Protein AF-A0A8X6L8K0-F1 (afdb_monomer_lite)

Foldseek 3Di:
DWDWDWDFDDDPWTWTWTWTWDDDPPDTDTDTDTDGDDDQQDEAEDEPLPDPDLVRFAEAPDQFWFQWKWFDFDPDHIYIYGHHAHPVNDDWDDDDDDDDDQQWDDAAPGMITGGPHGQVPFAAFPFLVDFQWWQFPSRIIGGRGDYPPAWHWDWDDADNGTTTTGIDGAAEDEAFDFQAWQDPPRRTGRGSHDYDPQWDWDADDPDWDFDDGDVDTGTTGTTGTHGNVVVD

Organism: Trichonephila clavata (NCBI:txid2740835)

Radius of gyration: 23.11 Å; chains: 1; bounding box: 73×45×53 Å

Secondary structure (DSSP, 8-state):
-EEEE-----SSS-EEEEEEEEEETTEEEEEEEEEE---PPPPEEEE-TT-SSGGGPPBPSSTTBEEEEEE--SSSPPEEEE--B-TTSPPPP-SPPPS--TTEEEEETTEEEEESS--TTSPBP-GGGS--EEEETTS-EEE-SB--SSEEEEEEEE-SSEEEEEEEE-PBPPTT-EEEEEETTT--EEESSBPPTTEEEEEEEEEEEEEEETTEEEEEEEEEEEEGGGG-

Sequence (232 aa):
MCVFSFSQRWQRTIALVVSIICKHKKNAFIILLLFIVTEEAQSYVVYGNGATSERNLPLCGGPREACNIIRQRYWLSPLIHRLCKCPDLTDCPSTWDYGQKKRTVTFNARAQLKFCSQVGDLEHCRGRRTIAAEIRSNGTISIQCFCGPRHYFQKLHNNVTGQYFACLPLNTCKTGDFCGYITSSSYETYHICACPARNICVLQNRKLEYTNEFLYQGQAYKGFCTPRENYG

pLDDT: mean 83.18, std 19.49, range [30.12, 97.31]

Structure (mmCIF, N/CA/C/O backbone):
data_AF-A0A8X6L8K0-F1
#
_entry.id   AF-A0A8X6L8K0-F1
#
loop_
_atom_site.group_PDB
_atom_site.id
_atom_site.type_symbol
_atom_site.label_atom_id
_atom_site.label_alt_id
_atom_site.label_comp_id
_atom_site.label_asym_id
_atom_site.label_entity_id
_atom_site.label_seq_id
_atom_site.pdbx_PDB_ins_code
_atom_site.Cartn_x
_atom_site.Cartn_y
_atom_site.Cartn_z
_atom_site.occupancy
_atom_site.B_iso_or_equiv
_atom_site.auth_seq_id
_atom_site.auth_comp_id
_atom_site.auth_asym_id
_atom_site.auth_atom_id
_atom_site.pdbx_PDB_model_num
ATOM 1 N N . MET A 1 1 ? -47.203 -19.697 -30.826 1.00 35.31 1 MET A N 1
ATOM 2 C CA . MET A 1 1 ? -46.932 -18.249 -30.964 1.00 35.31 1 MET A CA 1
ATOM 3 C C . MET A 1 1 ? -46.459 -17.730 -29.618 1.00 35.31 1 MET A C 1
ATOM 5 O O . MET A 1 1 ? -47.202 -17.894 -28.656 1.00 35.31 1 MET A O 1
ATOM 9 N N . CYS A 1 2 ? -45.240 -17.192 -29.538 1.00 31.75 2 CYS A N 1
ATOM 10 C CA . CYS A 1 2 ? -44.735 -16.528 -28.334 1.00 31.75 2 CYS A CA 1
ATOM 11 C C . CYS A 1 2 ? -44.648 -15.022 -28.635 1.00 31.75 2 CYS A C 1
ATOM 13 O O . CYS A 1 2 ? -44.227 -14.635 -29.724 1.00 31.75 2 CYS A O 1
ATOM 15 N N . VAL A 1 3 ? -45.140 -14.195 -27.714 1.00 34.88 3 VAL A N 1
ATOM 16 C CA . VAL A 1 3 ? -45.203 -12.730 -27.845 1.00 34.88 3 VAL A CA 1
ATOM 17 C C . VAL A 1 3 ? -44.174 -12.141 -26.888 1.00 34.88 3 VAL A C 1
ATOM 19 O O . VAL A 1 3 ? -44.131 -12.541 -25.726 1.00 34.88 3 VAL A O 1
ATOM 22 N N . PHE A 1 4 ? -43.352 -11.213 -27.374 1.00 36.16 4 PHE A N 1
ATOM 23 C CA . PHE A 1 4 ? -42.344 -10.520 -26.577 1.00 36.16 4 PHE A CA 1
ATOM 24 C C . PHE A 1 4 ? -42.874 -9.144 -26.182 1.00 36.16 4 PHE A C 1
ATOM 26 O O . PHE A 1 4 ? -43.351 -8.399 -27.035 1.00 36.16 4 PHE A O 1
ATOM 33 N N . SER A 1 5 ? -42.789 -8.807 -24.898 1.00 36.38 5 SER A N 1
ATOM 34 C CA . SER A 1 5 ? -43.118 -7.475 -24.390 1.00 36.38 5 SER A CA 1
ATOM 35 C C . SER A 1 5 ? -41.923 -6.937 -23.612 1.00 36.38 5 SER A C 1
ATOM 37 O O . SER A 1 5 ? -41.383 -7.634 -22.751 1.00 36.38 5 SER A O 1
ATOM 39 N N . PHE A 1 6 ? -41.494 -5.721 -23.946 1.00 36.84 6 PHE A N 1
ATOM 40 C CA . PHE A 1 6 ? -40.388 -5.019 -23.302 1.00 36.84 6 PHE A CA 1
ATOM 41 C C . PHE A 1 6 ? -40.945 -3.871 -22.459 1.00 36.84 6 PHE A C 1
ATOM 43 O O . PHE A 1 6 ? -41.713 -3.051 -22.952 1.00 36.84 6 PHE A O 1
ATOM 50 N N . SER A 1 7 ?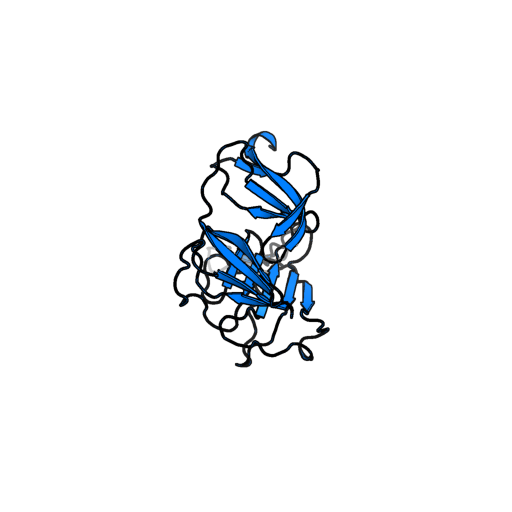 -40.529 -3.790 -21.197 1.00 36.56 7 SER A N 1
ATOM 51 C CA . SER A 1 7 ? -40.854 -2.679 -20.299 1.00 36.56 7 SER A CA 1
ATOM 52 C C . SER A 1 7 ? -39.567 -2.162 -19.665 1.00 36.56 7 SER A C 1
ATOM 54 O O . SER A 1 7 ? -38.915 -2.887 -18.917 1.00 36.56 7 SER A O 1
ATOM 56 N N . GLN A 1 8 ? -39.205 -0.909 -19.947 1.00 32.88 8 GLN A N 1
ATOM 57 C CA . GLN A 1 8 ? -38.081 -0.217 -19.309 1.00 32.88 8 GLN A CA 1
ATOM 58 C C . GLN A 1 8 ? -38.587 0.630 -18.137 1.00 32.88 8 GLN A C 1
ATOM 60 O O . GLN A 1 8 ? -39.517 1.419 -18.294 1.00 32.88 8 GLN A O 1
ATOM 65 N N . ARG A 1 9 ? -37.951 0.513 -16.966 1.00 32.38 9 ARG A N 1
ATOM 66 C CA . ARG A 1 9 ? -38.181 1.414 -15.828 1.00 32.38 9 ARG A CA 1
ATOM 67 C C . ARG A 1 9 ? -36.842 1.978 -15.365 1.00 32.38 9 ARG A C 1
ATOM 69 O O . ARG A 1 9 ? -35.954 1.227 -14.981 1.00 32.38 9 ARG A O 1
ATOM 76 N N . TRP A 1 10 ? -36.699 3.298 -15.444 1.00 32.06 10 TRP A N 1
ATOM 77 C CA . TRP A 1 10 ? -35.456 4.011 -15.154 1.00 32.06 10 TRP A CA 1
ATOM 78 C C . TRP A 1 10 ? -35.282 4.255 -13.650 1.00 32.06 10 TRP A C 1
ATOM 80 O O . TRP A 1 10 ? -35.898 5.157 -13.093 1.00 32.06 10 TRP A O 1
ATOM 90 N N . GLN A 1 11 ? -34.412 3.474 -13.012 1.00 30.12 11 GLN A N 1
ATOM 91 C CA . GLN A 1 11 ? -33.635 3.831 -11.815 1.00 30.12 11 GLN A CA 1
ATOM 92 C C . GLN A 1 11 ? -32.282 3.096 -11.891 1.00 30.12 11 GLN A C 1
ATOM 94 O O . GLN A 1 11 ? -32.128 2.232 -12.744 1.00 30.12 11 GLN A O 1
ATOM 99 N N . ARG A 1 12 ? -31.309 3.472 -11.038 1.00 41.31 12 ARG A N 1
ATOM 100 C CA . ARG A 1 12 ? -29.847 3.168 -11.053 1.00 41.31 12 ARG A CA 1
ATOM 101 C C . ARG A 1 12 ? -29.391 1.703 -11.273 1.00 41.31 12 ARG A C 1
ATOM 103 O O . ARG A 1 12 ? -28.193 1.449 -11.288 1.00 41.31 12 ARG A O 1
ATOM 110 N N . THR A 1 13 ? -30.311 0.770 -11.473 1.00 38.09 13 THR A N 1
ATOM 111 C CA . THR A 1 13 ? -30.083 -0.628 -11.834 1.00 38.09 13 THR A CA 1
ATOM 112 C C . THR A 1 13 ? -30.961 -0.943 -13.048 1.00 38.09 13 THR A C 1
ATOM 114 O O . THR A 1 13 ? -32.187 -0.927 -12.933 1.00 38.09 13 THR A O 1
ATOM 117 N N . ILE A 1 14 ? -30.373 -1.236 -14.212 1.00 42.44 14 ILE A N 1
ATOM 118 C CA . ILE A 1 14 ? -31.153 -1.689 -15.373 1.00 42.44 14 ILE A CA 1
ATOM 119 C C . ILE A 1 14 ? -31.498 -3.165 -15.154 1.00 42.44 14 ILE A C 1
ATOM 121 O O . ILE A 1 14 ? -30.676 -4.050 -15.374 1.00 42.44 14 ILE A O 1
ATOM 125 N N . ALA A 1 15 ? -32.721 -3.435 -14.699 1.00 39.38 15 ALA A N 1
ATOM 126 C CA . ALA A 1 15 ? -33.290 -4.776 -14.716 1.00 39.38 15 ALA A CA 1
ATOM 127 C C . ALA A 1 15 ? -33.984 -4.996 -16.067 1.00 39.38 15 ALA A C 1
ATOM 129 O O . ALA A 1 15 ? -35.068 -4.464 -16.314 1.00 39.38 15 ALA A O 1
ATOM 130 N N . LEU A 1 16 ? -33.364 -5.775 -16.954 1.00 42.31 16 LEU A N 1
ATOM 131 C CA . LEU A 1 16 ? -34.027 -6.271 -18.159 1.00 42.31 16 LEU A CA 1
ATOM 132 C C . LEU A 1 16 ? -34.875 -7.483 -17.769 1.00 42.31 16 LEU A C 1
ATOM 134 O O . LEU A 1 16 ? -34.349 -8.565 -17.512 1.00 42.31 16 LEU A O 1
ATOM 138 N N . VAL A 1 17 ? -36.192 -7.286 -17.697 1.00 45.88 17 VAL A N 1
ATOM 139 C CA . VAL A 1 17 ? -37.158 -8.369 -17.482 1.00 45.88 17 VAL A CA 1
ATOM 140 C C . VAL A 1 17 ? -37.626 -8.860 -18.846 1.00 45.88 17 VAL A C 1
ATOM 142 O O . VAL A 1 17 ? -38.440 -8.210 -19.500 1.00 45.88 17 VAL A O 1
ATOM 145 N N . VAL A 1 18 ? -37.116 -10.011 -19.284 1.00 48.09 18 VAL A N 1
ATOM 146 C CA . VAL A 1 18 ? -37.609 -10.683 -20.492 1.00 48.09 18 VAL A CA 1
ATOM 147 C C . VAL A 1 18 ? -38.646 -11.716 -20.063 1.00 48.09 18 VAL A C 1
ATOM 149 O O . VAL A 1 18 ? -38.317 -12.694 -19.395 1.00 48.09 18 VAL A O 1
ATOM 152 N N . SER A 1 19 ? -39.909 -11.484 -20.428 1.00 43.47 19 SER A N 1
ATOM 153 C CA . SER A 1 19 ? -40.998 -12.445 -20.216 1.00 43.47 19 SER A CA 1
ATOM 154 C C . SER A 1 19 ? -41.252 -13.214 -21.507 1.00 43.47 19 SER A C 1
ATOM 156 O O . SER A 1 19 ? -41.699 -12.632 -22.495 1.00 43.47 19 SER A O 1
ATOM 158 N N . ILE A 1 20 ? -40.975 -14.518 -21.506 1.00 48.78 20 ILE A N 1
ATOM 159 C CA . ILE A 1 20 ? -41.288 -15.401 -22.635 1.00 48.78 20 ILE A CA 1
ATOM 160 C C . ILE A 1 20 ? -42.563 -16.166 -22.286 1.00 48.78 20 ILE A C 1
ATOM 162 O O . ILE A 1 20 ? -42.557 -17.031 -21.410 1.00 48.78 20 ILE A O 1
ATOM 166 N N . ILE A 1 21 ? -43.664 -15.841 -22.966 1.00 49.41 21 ILE A N 1
ATOM 167 C CA . ILE A 1 21 ? -44.930 -16.569 -22.836 1.00 49.41 21 ILE A CA 1
ATOM 168 C C . ILE A 1 21 ? -45.028 -17.540 -24.005 1.00 49.41 21 ILE A C 1
ATOM 170 O O . ILE A 1 21 ? -45.296 -17.124 -25.134 1.00 49.41 21 ILE A O 1
ATOM 174 N N . CYS A 1 22 ? -44.848 -18.833 -23.746 1.00 44.00 22 CYS A N 1
ATOM 175 C CA . CYS A 1 22 ? -45.074 -19.861 -24.755 1.00 44.00 22 CYS A CA 1
ATOM 176 C C . CYS A 1 22 ? -46.310 -20.700 -24.408 1.00 44.00 22 CYS A C 1
ATOM 178 O O . CYS A 1 22 ? -46.397 -21.341 -23.363 1.00 44.00 22 CYS A O 1
ATOM 180 N N . LYS A 1 23 ? -47.301 -20.664 -25.306 1.00 39.53 23 LYS A N 1
ATOM 181 C CA . LYS A 1 23 ? -48.518 -21.480 -25.233 1.00 39.53 23 LYS A CA 1
ATOM 182 C C . LYS A 1 23 ? -48.278 -22.816 -25.932 1.00 39.53 23 LYS A C 1
ATOM 184 O O . LYS A 1 23 ? -48.132 -22.839 -27.154 1.00 39.53 23 LYS A O 1
ATOM 189 N N . HIS A 1 24 ? -48.334 -23.915 -25.185 1.00 41.31 24 HIS A N 1
ATOM 190 C CA . HIS A 1 24 ? -48.486 -25.258 -25.742 1.00 41.31 24 HIS A CA 1
ATOM 191 C C . HIS A 1 24 ? -49.605 -25.984 -24.982 1.00 41.31 24 HIS A C 1
ATOM 193 O O . HIS A 1 24 ? -49.619 -25.957 -23.759 1.00 41.31 24 HIS A O 1
ATOM 199 N N . LYS A 1 25 ? -50.585 -26.534 -25.720 1.00 48.06 25 LYS A N 1
ATOM 200 C CA . LYS A 1 25 ? -51.791 -27.263 -25.255 1.00 48.06 25 LYS A CA 1
ATOM 201 C C . LYS A 1 25 ? -52.059 -27.211 -23.730 1.00 48.06 25 LYS A C 1
ATOM 203 O O . LYS A 1 25 ? -51.513 -27.985 -22.955 1.00 48.06 25 LYS A O 1
ATOM 208 N N . LYS A 1 26 ? -52.994 -26.330 -23.353 1.00 48.22 26 LYS A N 1
ATOM 209 C CA . LYS A 1 26 ? -53.669 -26.175 -22.045 1.00 48.22 26 LYS A CA 1
ATOM 210 C C . LYS A 1 26 ? -52.866 -25.702 -20.821 1.00 48.22 26 LYS A C 1
ATOM 212 O O . LYS A 1 26 ? -53.528 -25.255 -19.896 1.00 48.22 26 LYS A O 1
ATOM 217 N N . ASN A 1 27 ? -51.532 -25.637 -20.833 1.00 42.09 27 ASN A N 1
ATOM 218 C CA . ASN A 1 27 ? -50.762 -25.026 -19.733 1.00 42.09 27 ASN A CA 1
ATOM 219 C C . ASN A 1 27 ? -49.823 -23.922 -20.248 1.00 42.09 27 ASN A C 1
ATOM 221 O O . ASN A 1 27 ? -49.071 -24.125 -21.199 1.00 42.09 27 ASN A O 1
ATOM 225 N N . ALA A 1 28 ? -49.876 -22.739 -19.629 1.00 43.91 28 ALA A N 1
ATOM 226 C CA . ALA A 1 28 ? -48.967 -21.628 -19.909 1.00 43.91 28 ALA A CA 1
ATOM 227 C C . ALA A 1 28 ? -47.887 -21.568 -18.820 1.00 43.91 28 ALA A C 1
ATOM 229 O O . ALA A 1 28 ? -48.213 -21.461 -17.641 1.00 43.91 28 ALA A O 1
ATOM 230 N N . PHE A 1 29 ? -46.616 -21.620 -19.217 1.00 45.41 29 PHE A N 1
ATOM 231 C CA . PHE A 1 29 ? -45.472 -21.364 -18.340 1.00 45.41 29 PHE A CA 1
ATOM 232 C C . PHE A 1 29 ? -44.911 -19.971 -18.645 1.00 45.41 29 PHE A C 1
ATOM 234 O O . PHE A 1 29 ? -44.711 -19.624 -19.810 1.00 45.41 29 PHE A O 1
ATOM 241 N N . ILE A 1 30 ? -44.663 -19.181 -17.599 1.00 50.31 30 ILE A N 1
ATOM 242 C CA . ILE A 1 30 ? -43.945 -17.904 -17.680 1.00 50.31 30 ILE A CA 1
ATOM 243 C C . ILE A 1 30 ? -42.541 -18.157 -17.138 1.00 50.31 30 ILE A C 1
ATOM 245 O O . ILE A 1 30 ? -42.382 -18.477 -15.963 1.00 50.31 30 ILE A O 1
ATOM 249 N N . ILE A 1 31 ? -41.528 -18.022 -17.993 1.00 50.69 31 ILE A N 1
ATOM 250 C CA . ILE A 1 31 ? -40.124 -18.022 -17.571 1.00 50.69 31 ILE A CA 1
ATOM 251 C C . ILE A 1 31 ? -39.694 -16.560 -17.469 1.00 50.69 31 ILE A C 1
ATOM 253 O O . ILE A 1 31 ? -39.702 -15.839 -18.469 1.00 50.69 31 ILE A O 1
ATOM 257 N N . LEU A 1 32 ? -39.353 -16.129 -16.254 1.00 47.97 32 LEU A N 1
ATOM 258 C CA . LEU A 1 32 ? -38.828 -14.796 -15.972 1.00 47.97 32 LEU A CA 1
ATOM 259 C C . LEU A 1 32 ? -37.299 -14.893 -15.883 1.00 47.97 32 LEU A C 1
ATOM 261 O O . LEU A 1 32 ? -36.768 -15.430 -14.912 1.00 47.97 32 LEU A O 1
ATOM 265 N N . LEU A 1 33 ? -36.586 -14.408 -16.900 1.00 50.34 33 LEU A N 1
ATOM 266 C CA . LEU A 1 33 ? -35.125 -14.297 -16.860 1.00 50.34 33 LEU A CA 1
ATOM 267 C C . LEU A 1 33 ? -34.755 -12.879 -16.415 1.00 50.34 33 LEU A C 1
ATOM 269 O O . LEU A 1 33 ? -35.018 -11.909 -17.126 1.00 50.34 33 LEU A O 1
ATOM 273 N N . LEU A 1 34 ? -34.169 -12.770 -15.221 1.00 46.69 34 LEU A N 1
ATOM 274 C CA . LEU A 1 34 ? -33.602 -11.535 -14.682 1.00 46.69 34 LEU A CA 1
ATOM 275 C C . LEU A 1 34 ? -32.124 -11.462 -15.071 1.00 46.69 34 LEU A C 1
ATOM 277 O O . LEU A 1 34 ? -31.286 -12.125 -14.463 1.00 46.69 34 LEU A O 1
ATOM 281 N N . PHE A 1 35 ? -31.800 -10.645 -16.071 1.00 47.75 35 PHE A N 1
ATOM 282 C CA . PHE A 1 35 ? -30.415 -10.280 -16.358 1.00 47.75 35 PHE A CA 1
ATOM 283 C C . PHE A 1 35 ? -30.066 -9.025 -15.558 1.00 47.75 35 PHE A C 1
ATOM 285 O O . PHE A 1 35 ? -30.567 -7.936 -15.840 1.00 47.75 35 PHE A O 1
ATOM 292 N N . ILE A 1 36 ? -29.219 -9.188 -14.541 1.00 51.19 36 ILE A N 1
ATOM 293 C CA . ILE A 1 36 ? -28.598 -8.065 -13.839 1.00 51.19 36 ILE A CA 1
ATOM 294 C C . ILE A 1 36 ? -27.346 -7.701 -14.633 1.00 51.19 36 ILE A C 1
ATOM 296 O O . ILE A 1 36 ? -26.334 -8.393 -14.553 1.00 51.19 36 ILE A O 1
ATOM 300 N N . VAL A 1 37 ? -27.420 -6.633 -15.425 1.00 43.81 37 VAL A N 1
ATOM 301 C CA . VAL A 1 37 ? -26.233 -6.031 -16.036 1.00 43.81 37 VAL A CA 1
ATOM 302 C C . VAL A 1 37 ? -25.686 -5.021 -15.033 1.00 43.81 37 VAL A C 1
ATOM 304 O O . VAL A 1 37 ? -26.254 -3.948 -14.844 1.00 43.81 37 VAL A O 1
ATOM 307 N N . THR A 1 38 ? -24.616 -5.385 -14.330 1.00 49.78 38 THR A N 1
ATOM 308 C CA . THR A 1 38 ? -23.844 -4.442 -13.514 1.00 49.78 38 THR A CA 1
ATOM 309 C C . THR A 1 38 ? -22.872 -3.703 -14.422 1.00 49.78 38 THR A C 1
ATOM 311 O O . THR A 1 38 ? -21.925 -4.299 -14.927 1.00 49.78 38 THR A O 1
ATOM 314 N N . GLU A 1 39 ? -23.110 -2.414 -14.646 1.00 50.66 39 GLU A N 1
ATOM 315 C CA . GLU A 1 39 ? -22.152 -1.532 -15.311 1.00 50.66 39 GLU A CA 1
ATOM 316 C C . GLU A 1 39 ? -20.952 -1.327 -14.369 1.00 50.66 39 GLU A C 1
ATOM 318 O O . GLU A 1 39 ? -21.047 -0.635 -13.352 1.00 50.66 39 GLU A O 1
ATOM 323 N N . GLU A 1 40 ? -19.835 -2.007 -14.642 1.00 59.75 40 GLU A N 1
ATOM 324 C CA . GLU A 1 40 ? -18.594 -1.794 -13.898 1.00 59.75 40 GLU A CA 1
ATOM 325 C C . GLU A 1 40 ? -18.041 -0.406 -14.241 1.00 59.75 40 GLU A C 1
ATOM 327 O O . GLU A 1 40 ? -17.745 -0.107 -15.397 1.00 59.75 40 GLU A O 1
ATOM 332 N N . ALA A 1 41 ? -17.900 0.462 -13.235 1.00 63.88 41 ALA A N 1
ATOM 333 C CA . ALA A 1 41 ? -17.324 1.787 -13.430 1.00 63.88 41 ALA A CA 1
ATOM 334 C C . ALA A 1 41 ? -15.914 1.673 -14.036 1.00 63.88 41 ALA A C 1
ATOM 336 O O . ALA A 1 41 ? -15.021 1.062 -13.442 1.00 63.88 41 ALA A O 1
ATOM 337 N N . GLN A 1 42 ? -15.703 2.291 -15.202 1.00 81.31 42 GLN A N 1
ATOM 338 C CA . GLN A 1 42 ? -14.425 2.254 -15.909 1.00 81.31 42 GLN A CA 1
ATOM 339 C C . GLN A 1 42 ? -13.294 2.808 -15.027 1.00 81.31 42 GLN A C 1
ATOM 341 O O . GLN A 1 42 ? -13.376 3.928 -14.513 1.00 81.31 42 GLN A O 1
ATOM 346 N N . SER A 1 43 ? -12.232 2.017 -14.847 1.00 87.06 43 SER A N 1
ATOM 347 C CA . SER A 1 43 ? -11.064 2.400 -14.047 1.00 87.06 43 SER A CA 1
ATOM 348 C C . SER A 1 43 ? -10.269 3.527 -14.710 1.00 87.06 43 SER A C 1
ATOM 350 O O . SER A 1 43 ? -10.042 3.518 -15.918 1.00 87.06 43 SER A O 1
ATOM 352 N N . TYR A 1 44 ? -9.787 4.471 -13.904 1.00 92.25 44 TYR A N 1
ATOM 353 C CA . TYR A 1 44 ? -8.874 5.525 -14.343 1.00 92.25 44 TYR A CA 1
ATOM 354 C C . TYR A 1 44 ? -7.427 5.034 -14.237 1.00 92.25 44 TYR A C 1
ATOM 356 O O . TYR A 1 44 ? -7.017 4.552 -13.179 1.00 92.25 44 TYR A O 1
ATOM 364 N N . VAL A 1 45 ? -6.653 5.158 -15.315 1.00 93.31 45 VAL A N 1
ATOM 365 C CA . VAL A 1 45 ? -5.287 4.622 -15.409 1.00 93.31 45 VAL A CA 1
ATOM 366 C C . VAL A 1 45 ? -4.266 5.755 -15.382 1.00 93.31 45 VAL A C 1
ATOM 368 O O . VAL A 1 45 ? -4.378 6.718 -16.136 1.00 93.31 45 VAL A O 1
ATOM 371 N N . VAL A 1 46 ? -3.254 5.621 -14.528 1.00 94.38 46 VAL A N 1
ATOM 372 C CA . VAL A 1 46 ? -2.078 6.497 -14.469 1.00 94.38 46 VAL A CA 1
ATOM 373 C C . VAL A 1 46 ? -0.806 5.673 -14.597 1.00 94.38 46 VAL A C 1
ATOM 375 O O . VAL A 1 46 ? -0.765 4.512 -14.191 1.00 94.38 46 VAL A O 1
ATOM 378 N N . TYR A 1 47 ? 0.240 6.282 -15.141 1.00 93.19 47 TYR A N 1
ATOM 379 C CA . TYR A 1 47 ? 1.523 5.637 -15.387 1.00 93.19 47 TYR A CA 1
ATOM 380 C C . TYR A 1 47 ? 2.565 6.135 -14.385 1.00 93.19 47 TYR A C 1
ATOM 382 O O . TYR A 1 47 ? 2.674 7.333 -14.128 1.00 93.19 47 TYR A O 1
ATOM 390 N N . GLY A 1 48 ? 3.292 5.197 -13.788 1.00 85.94 48 GLY A N 1
ATOM 391 C CA . GLY A 1 48 ? 4.325 5.457 -12.796 1.00 85.94 48 GLY A CA 1
ATOM 392 C C . GLY A 1 48 ? 5.686 5.729 -13.412 1.00 85.94 48 GLY A C 1
ATOM 393 O O . GLY A 1 48 ? 5.881 5.624 -14.622 1.00 85.94 48 GLY A O 1
ATOM 394 N N . ASN A 1 49 ? 6.645 6.074 -12.551 1.00 80.12 49 ASN A N 1
ATOM 395 C CA . ASN A 1 49 ? 8.060 6.233 -12.906 1.00 80.12 49 ASN A CA 1
ATOM 396 C C . ASN A 1 49 ? 8.312 7.245 -14.045 1.00 80.12 49 ASN A C 1
ATOM 398 O O . ASN A 1 49 ? 9.225 7.075 -14.846 1.00 80.12 49 ASN A O 1
ATOM 402 N N . GLY A 1 50 ? 7.480 8.290 -14.137 1.00 80.38 50 GLY A N 1
ATOM 403 C CA . GLY A 1 50 ? 7.582 9.324 -15.174 1.00 80.38 50 GLY A CA 1
ATOM 404 C C . GLY A 1 50 ? 7.114 8.886 -16.568 1.00 80.38 50 GLY A C 1
ATOM 405 O O . GLY A 1 50 ? 7.242 9.656 -17.518 1.00 80.38 50 GLY A O 1
ATOM 406 N N . ALA A 1 51 ? 6.563 7.677 -16.713 1.00 87.25 51 ALA A N 1
ATOM 407 C CA . ALA A 1 51 ? 5.980 7.233 -17.970 1.00 87.25 51 ALA A CA 1
ATOM 408 C C . ALA A 1 51 ? 4.669 7.981 -18.265 1.00 87.25 51 ALA A C 1
ATOM 410 O 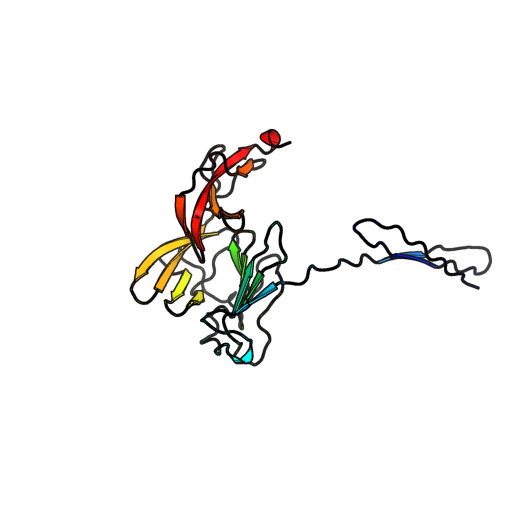O . ALA A 1 51 ? 3.922 8.355 -17.366 1.00 87.25 51 ALA A O 1
ATOM 411 N N . THR A 1 52 ? 4.374 8.171 -19.550 1.00 88.31 52 THR A N 1
ATOM 412 C CA . THR A 1 52 ? 3.135 8.810 -20.030 1.00 88.31 52 THR A CA 1
ATOM 413 C C . THR A 1 52 ? 2.200 7.831 -20.744 1.00 88.31 52 THR A C 1
ATOM 415 O O . THR A 1 52 ? 1.052 8.168 -21.021 1.00 88.31 52 THR A O 1
ATOM 418 N N . SER A 1 53 ? 2.680 6.621 -21.053 1.00 91.69 53 SER A N 1
ATOM 419 C CA . SER A 1 53 ? 1.932 5.580 -21.764 1.00 91.69 53 SER A CA 1
ATOM 420 C C . SER A 1 53 ? 2.495 4.179 -21.486 1.00 91.69 53 SER A C 1
ATOM 422 O O . SER A 1 53 ? 3.633 4.047 -21.028 1.00 91.69 53 SER A O 1
ATOM 424 N N . GLU A 1 54 ? 1.753 3.124 -21.854 1.00 90.50 54 GLU A N 1
ATOM 425 C CA . GLU A 1 54 ? 2.216 1.722 -21.782 1.00 90.50 54 GLU A CA 1
ATOM 426 C C . GLU A 1 54 ? 3.535 1.483 -22.534 1.00 90.50 54 GLU A C 1
ATOM 428 O O . GLU A 1 54 ? 4.377 0.681 -22.118 1.00 90.50 54 GLU A O 1
ATOM 433 N N . ARG A 1 55 ? 3.758 2.191 -23.650 1.00 90.38 55 ARG A N 1
ATOM 434 C CA . ARG A 1 55 ? 4.985 2.026 -24.443 1.00 90.38 55 ARG A CA 1
ATOM 435 C C . ARG A 1 55 ? 6.218 2.426 -23.638 1.00 90.38 55 ARG A C 1
ATOM 437 O O . ARG A 1 55 ? 7.236 1.746 -23.728 1.00 90.38 55 ARG A O 1
ATOM 444 N N . ASN A 1 56 ? 6.084 3.465 -22.817 1.00 91.94 56 ASN A N 1
ATOM 445 C CA . ASN A 1 56 ? 7.157 4.054 -22.021 1.00 91.94 56 ASN A CA 1
ATOM 446 C C . ASN A 1 56 ? 7.399 3.330 -20.689 1.00 91.94 56 ASN A C 1
ATOM 448 O O . ASN A 1 56 ? 8.374 3.644 -20.012 1.00 91.94 56 ASN A O 1
ATOM 452 N N . LEU A 1 57 ? 6.544 2.380 -20.299 1.00 93.12 57 LEU A N 1
ATOM 453 C CA . LEU A 1 57 ? 6.775 1.597 -19.088 1.00 93.12 57 LEU A CA 1
ATOM 454 C C . LEU A 1 57 ? 7.990 0.667 -19.258 1.00 93.12 57 LEU A C 1
ATOM 456 O O . LEU A 1 57 ? 8.124 0.024 -20.309 1.00 93.12 57 LEU A O 1
ATOM 460 N N . PRO A 1 58 ? 8.845 0.538 -18.227 1.00 93.88 58 PRO A N 1
ATOM 461 C CA . PRO A 1 58 ? 9.917 -0.448 -18.218 1.00 93.88 58 PRO A CA 1
ATOM 462 C C . PRO A 1 58 ? 9.352 -1.869 -18.083 1.00 93.88 58 PRO A C 1
ATOM 464 O O . PRO A 1 58 ? 8.185 -2.065 -17.736 1.00 93.88 58 PRO A O 1
ATOM 467 N N . LEU A 1 59 ? 10.187 -2.874 -18.342 1.00 95.19 59 LEU A N 1
ATOM 468 C CA . LEU A 1 59 ? 9.883 -4.250 -17.949 1.00 95.19 59 LEU A CA 1
ATOM 469 C C . LEU A 1 59 ? 10.062 -4.400 -16.435 1.00 95.19 59 LEU A C 1
ATOM 471 O O . LEU A 1 59 ? 10.964 -3.793 -15.860 1.00 95.19 59 LEU A O 1
ATOM 475 N N . CYS A 1 60 ? 9.220 -5.210 -15.797 1.00 95.25 60 CYS A N 1
ATOM 476 C CA . CYS A 1 60 ? 9.391 -5.541 -14.386 1.00 95.25 60 CYS A CA 1
ATOM 477 C C . CYS A 1 60 ? 10.691 -6.337 -14.196 1.00 95.25 60 CYS A C 1
ATOM 479 O O . CYS A 1 60 ? 10.957 -7.285 -14.937 1.00 95.25 60 CYS A O 1
ATOM 481 N N . GLY A 1 61 ? 11.489 -5.978 -13.192 1.00 91.38 61 GLY A N 1
ATOM 482 C CA . GLY A 1 61 ? 12.809 -6.545 -12.923 1.00 91.38 61 GLY A CA 1
ATOM 483 C C . GLY A 1 61 ? 12.794 -7.943 -12.302 1.00 91.38 61 GLY A C 1
ATOM 484 O O . GLY A 1 61 ? 13.852 -8.553 -12.158 1.00 91.38 61 GLY A O 1
ATOM 485 N N . GLY A 1 62 ? 11.626 -8.477 -11.932 1.00 90.50 62 GLY A N 1
ATOM 486 C CA . GLY A 1 62 ? 11.504 -9.846 -11.436 1.00 90.50 62 GLY A CA 1
ATOM 487 C C . GLY A 1 62 ? 10.107 -10.215 -10.924 1.00 90.50 62 GLY A C 1
ATOM 488 O O . GLY A 1 62 ? 9.200 -9.382 -10.916 1.00 90.50 62 GLY A O 1
ATOM 489 N N . PRO A 1 63 ? 9.923 -11.457 -10.438 1.00 90.31 63 PRO A N 1
ATOM 490 C CA . PRO A 1 63 ? 8.615 -11.986 -10.025 1.00 90.31 63 PRO A CA 1
ATOM 491 C C . PRO A 1 63 ? 8.040 -11.315 -8.767 1.00 90.31 63 PRO A C 1
ATOM 493 O O . PRO A 1 63 ? 6.844 -11.408 -8.504 1.00 90.31 63 PRO A O 1
ATOM 496 N N . ARG A 1 64 ? 8.897 -10.645 -7.987 1.00 93.44 64 ARG A N 1
ATOM 497 C CA . ARG A 1 64 ? 8.556 -9.951 -6.737 1.00 93.44 64 ARG A CA 1
ATOM 498 C C . ARG A 1 64 ? 8.242 -8.472 -6.924 1.00 93.44 64 ARG A C 1
ATO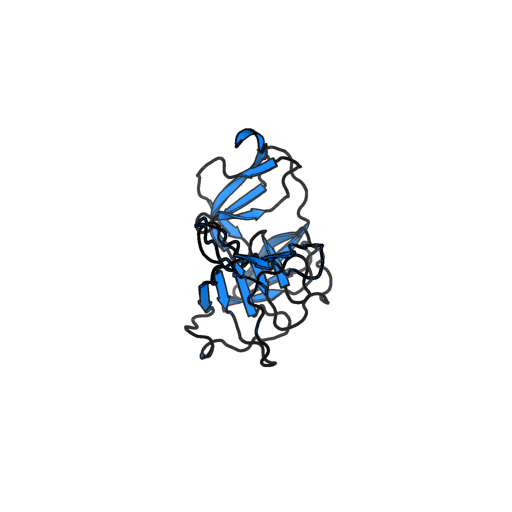M 500 O O . ARG A 1 64 ? 7.886 -7.813 -5.951 1.00 93.44 64 ARG A O 1
ATOM 507 N N . GLU A 1 65 ? 8.418 -7.940 -8.129 1.00 95.50 65 GLU A N 1
ATOM 508 C CA . GLU A 1 65 ? 8.130 -6.543 -8.437 1.00 95.50 65 GLU A CA 1
ATOM 509 C C . GLU A 1 65 ? 6.653 -6.377 -8.800 1.00 95.50 65 GLU A C 1
ATOM 511 O O . GLU A 1 65 ? 6.096 -7.135 -9.599 1.00 95.50 65 GLU A O 1
ATOM 516 N N . ALA A 1 66 ? 6.004 -5.397 -8.175 1.00 96.69 66 ALA A N 1
ATOM 517 C CA . ALA A 1 66 ? 4.617 -5.079 -8.455 1.00 96.69 66 ALA A CA 1
ATOM 518 C C . ALA A 1 66 ? 4.511 -4.385 -9.814 1.00 96.69 66 ALA A C 1
ATOM 520 O O . ALA A 1 66 ? 5.215 -3.415 -10.086 1.00 96.69 66 ALA A O 1
ATOM 521 N N . CYS A 1 67 ? 3.583 -4.851 -10.642 1.00 96.81 67 CYS A N 1
ATOM 522 C CA . CYS A 1 67 ? 3.330 -4.287 -11.961 1.00 96.81 67 CYS A CA 1
ATOM 523 C C . CYS A 1 67 ? 2.184 -3.268 -11.954 1.00 96.81 67 CYS A C 1
ATOM 525 O O . CYS A 1 67 ? 2.263 -2.288 -12.690 1.00 96.81 67 CYS A O 1
ATOM 527 N N . ASN A 1 68 ? 1.183 -3.421 -11.071 1.00 97.00 68 ASN A N 1
ATOM 528 C CA . ASN A 1 68 ? 0.137 -2.416 -10.843 1.00 97.00 68 ASN A CA 1
ATOM 529 C C . ASN A 1 68 ? -0.106 -2.164 -9.351 1.00 97.00 68 ASN A C 1
ATOM 531 O O . ASN A 1 68 ? 0.022 -3.065 -8.518 1.00 97.00 68 ASN A O 1
ATOM 535 N N . ILE A 1 69 ? -0.596 -0.962 -9.049 1.00 96.12 69 ILE A N 1
ATOM 536 C CA . ILE A 1 69 ? -1.298 -0.632 -7.805 1.00 96.12 69 ILE A CA 1
ATOM 537 C C . ILE A 1 69 ? -2.753 -0.341 -8.155 1.00 96.12 69 ILE A C 1
ATOM 539 O O . ILE A 1 69 ? -3.021 0.512 -8.997 1.00 96.12 69 ILE A O 1
ATOM 543 N N . ILE A 1 70 ? -3.698 -0.999 -7.496 1.00 95.25 70 ILE A N 1
ATOM 544 C CA . ILE A 1 70 ? -5.127 -0.706 -7.632 1.00 95.25 70 ILE A CA 1
ATOM 545 C C . ILE A 1 70 ? -5.606 -0.049 -6.347 1.00 95.25 70 ILE A C 1
ATOM 547 O O . ILE A 1 70 ? -5.384 -0.597 -5.270 1.00 95.25 70 ILE A O 1
ATOM 551 N N . ARG A 1 71 ? -6.283 1.097 -6.455 1.00 94.00 71 ARG A N 1
ATOM 552 C CA . ARG A 1 71 ? -6.939 1.788 -5.338 1.00 94.00 71 ARG A CA 1
ATOM 553 C C . ARG A 1 71 ? -8.422 1.985 -5.623 1.00 94.00 71 ARG A C 1
ATOM 555 O O . ARG A 1 71 ? -8.798 2.639 -6.596 1.00 94.00 71 ARG A O 1
ATOM 562 N N . GLN A 1 72 ? -9.273 1.463 -4.752 1.00 92.19 72 GLN A N 1
ATOM 563 C CA . GLN A 1 72 ? -10.702 1.745 -4.749 1.00 92.19 72 GLN A CA 1
ATOM 564 C C . GLN A 1 72 ? -10.957 3.072 -4.034 1.00 92.19 72 GLN A C 1
ATOM 566 O O . GLN A 1 72 ? -10.728 3.207 -2.832 1.00 92.19 72 GLN A O 1
ATOM 571 N N . ARG A 1 73 ? -11.459 4.060 -4.775 1.00 88.69 73 ARG A N 1
ATOM 572 C CA . ARG A 1 73 ? -11.785 5.387 -4.239 1.00 88.69 73 ARG A CA 1
ATOM 573 C C . ARG A 1 73 ? -13.254 5.423 -3.797 1.00 88.69 73 ARG A C 1
ATOM 575 O O . ARG A 1 73 ? -14.076 4.655 -4.287 1.00 88.69 73 ARG A O 1
ATOM 582 N N . TYR A 1 74 ? -13.597 6.255 -2.807 1.00 83.31 74 TYR A N 1
ATOM 583 C CA . TYR A 1 74 ? -14.980 6.346 -2.294 1.00 83.31 74 TYR A CA 1
ATOM 584 C C . TYR A 1 74 ? -15.924 7.037 -3.281 1.00 83.31 74 TYR A C 1
ATOM 586 O O . TYR A 1 74 ? -17.044 6.582 -3.470 1.00 83.31 74 TYR A O 1
ATOM 594 N N . TRP A 1 75 ? -15.452 8.114 -3.908 1.00 83.25 75 TRP A N 1
ATOM 595 C CA . TRP A 1 75 ? -16.286 9.044 -4.679 1.00 83.25 75 TRP A CA 1
ATOM 596 C C . TRP A 1 75 ? -15.908 9.111 -6.164 1.00 83.25 75 TRP A C 1
ATOM 598 O O . TRP A 1 75 ? -16.483 9.887 -6.915 1.00 83.25 75 TRP A O 1
ATOM 608 N N . LEU A 1 76 ? -14.896 8.343 -6.574 1.00 86.88 76 LEU A N 1
ATOM 609 C CA . LEU A 1 76 ? -14.316 8.356 -7.915 1.00 86.88 76 LEU A CA 1
ATOM 610 C C . LEU A 1 76 ? -14.120 6.920 -8.398 1.00 86.88 76 LEU A C 1
ATOM 612 O O . LEU A 1 76 ? -14.008 6.006 -7.578 1.00 86.88 76 LEU A O 1
ATOM 616 N N . SER A 1 77 ? -13.992 6.733 -9.714 1.00 89.31 77 SER A N 1
ATOM 617 C CA . SER A 1 77 ? -13.658 5.431 -10.301 1.00 89.31 77 SER A CA 1
ATOM 618 C C . SER A 1 77 ? -12.399 4.830 -9.669 1.00 89.31 77 SER A C 1
ATOM 620 O O . SER A 1 77 ? -11.523 5.588 -9.235 1.00 89.31 77 SER A O 1
ATOM 622 N N . PRO A 1 78 ? -12.235 3.499 -9.639 1.00 92.06 78 PRO A N 1
ATOM 623 C CA . PRO A 1 78 ? -10.981 2.887 -9.215 1.00 92.06 78 PRO A CA 1
ATOM 624 C C . PRO A 1 78 ? -9.780 3.482 -9.964 1.00 92.06 78 PRO A C 1
ATOM 626 O O . PRO A 1 78 ? -9.878 3.834 -11.139 1.00 92.06 78 PRO A O 1
ATOM 629 N N . LEU A 1 79 ? -8.665 3.652 -9.261 1.00 93.81 79 LEU A N 1
ATOM 630 C CA . LEU A 1 79 ? -7.409 4.149 -9.813 1.00 93.81 79 LEU A CA 1
ATOM 631 C C . LEU A 1 79 ? -6.454 2.974 -10.002 1.00 93.81 79 LEU A C 1
ATOM 633 O O . LEU A 1 79 ? -6.161 2.266 -9.038 1.00 93.81 79 LEU A O 1
ATOM 637 N N . ILE A 1 80 ? -5.936 2.808 -11.213 1.00 95.81 80 ILE A N 1
ATOM 638 C CA . ILE A 1 80 ? -4.881 1.847 -11.530 1.00 95.81 80 ILE A CA 1
ATOM 639 C C . ILE A 1 80 ? -3.607 2.629 -11.814 1.00 95.81 80 ILE A C 1
ATOM 641 O O . ILE A 1 80 ? -3.552 3.419 -12.751 1.00 95.81 80 ILE A O 1
ATOM 645 N N . HIS A 1 81 ? -2.577 2.392 -11.014 1.00 95.50 81 HIS A N 1
ATOM 646 C CA . HIS A 1 81 ? -1.239 2.915 -11.234 1.00 95.50 81 HIS A CA 1
ATOM 647 C C . HIS A 1 81 ? -0.384 1.826 -11.884 1.00 95.50 81 HIS A C 1
ATOM 649 O O . HIS A 1 81 ? -0.064 0.831 -11.234 1.00 95.50 81 HIS A O 1
ATOM 655 N N . ARG A 1 82 ? -0.051 1.996 -13.163 1.00 96.12 82 ARG A N 1
ATOM 656 C CA . ARG A 1 82 ? 0.791 1.087 -13.950 1.00 96.12 82 ARG A CA 1
ATOM 657 C C . ARG A 1 82 ? 2.261 1.368 -13.648 1.00 96.12 82 ARG A C 1
ATOM 659 O O . ARG A 1 82 ? 2.694 2.504 -13.812 1.00 96.12 82 ARG A O 1
ATOM 666 N N . LEU A 1 83 ? 3.021 0.369 -13.212 1.00 96.19 83 LEU A N 1
ATOM 667 C CA . LEU A 1 83 ? 4.418 0.529 -12.780 1.00 96.19 83 LEU A CA 1
ATOM 668 C C . LEU A 1 83 ? 5.414 -0.020 -13.809 1.00 96.19 83 LEU A C 1
ATOM 670 O O . LEU A 1 83 ? 6.431 0.616 -14.086 1.00 96.19 83 LEU A O 1
ATOM 674 N N . CYS A 1 84 ? 5.115 -1.187 -14.381 1.00 95.62 84 CYS A N 1
ATOM 675 C CA . CYS A 1 84 ? 5.960 -1.880 -15.352 1.00 95.62 84 CYS A CA 1
ATOM 676 C C . CYS A 1 84 ? 5.152 -2.905 -16.166 1.00 95.62 84 CYS A C 1
ATOM 678 O O . CYS A 1 84 ? 4.037 -3.280 -15.795 1.00 95.62 84 CYS A O 1
ATOM 680 N N . LYS A 1 85 ? 5.724 -3.366 -17.284 1.00 95.38 85 LYS A N 1
ATOM 681 C CA . LYS A 1 85 ? 5.181 -4.435 -18.135 1.00 95.38 85 LYS A CA 1
ATOM 682 C C . LYS A 1 85 ? 5.738 -5.792 -17.726 1.00 95.38 85 LYS A C 1
ATOM 684 O O . LYS A 1 85 ? 6.925 -5.907 -17.412 1.00 95.38 85 LYS A O 1
ATOM 689 N N . CYS A 1 86 ? 4.906 -6.827 -17.789 1.00 95.75 86 CYS A N 1
ATOM 690 C CA . CYS A 1 86 ? 5.370 -8.178 -17.515 1.00 95.75 86 CYS A CA 1
ATOM 691 C C . CYS A 1 86 ? 6.293 -8.684 -18.638 1.00 95.75 86 CYS A C 1
ATOM 693 O O . CYS A 1 86 ? 5.998 -8.473 -19.817 1.00 95.75 86 CYS A O 1
ATOM 695 N N . PRO A 1 87 ? 7.422 -9.328 -18.293 1.00 94.00 87 PRO A N 1
ATOM 696 C CA . PRO A 1 87 ? 8.420 -9.762 -19.272 1.00 94.00 87 PRO A CA 1
ATOM 697 C C . PRO A 1 87 ? 7.950 -10.941 -20.135 1.00 94.00 87 PRO A C 1
ATOM 699 O O . PRO A 1 87 ? 8.455 -11.134 -21.235 1.00 94.00 87 PRO A O 1
ATOM 702 N N . ASP A 1 88 ? 6.970 -11.706 -19.659 1.00 91.75 88 ASP A N 1
ATOM 703 C CA . ASP A 1 88 ? 6.355 -12.843 -20.350 1.00 91.75 88 ASP A CA 1
ATOM 704 C C . ASP A 1 88 ? 5.240 -12.431 -21.327 1.00 91.75 88 ASP A C 1
ATOM 706 O O . ASP A 1 88 ? 4.501 -13.284 -21.812 1.00 91.75 88 ASP A O 1
ATOM 710 N N . LEU A 1 89 ? 5.105 -11.127 -21.602 1.00 87.81 89 LEU A N 1
ATOM 711 C CA . LEU A 1 89 ? 4.048 -10.533 -22.427 1.00 87.81 89 LEU A CA 1
ATOM 712 C C . LEU A 1 89 ? 2.629 -10.771 -21.890 1.00 87.81 89 LEU A C 1
ATOM 714 O O . LEU A 1 89 ? 1.658 -10.491 -22.592 1.00 87.81 89 LEU A O 1
ATOM 718 N N . THR A 1 90 ? 2.484 -11.257 -20.654 1.00 91.31 90 THR A N 1
ATOM 719 C CA . THR A 1 90 ? 1.170 -11.360 -20.026 1.00 91.31 90 THR A CA 1
ATOM 720 C C . THR A 1 90 ? 0.699 -9.996 -19.547 1.00 91.31 90 THR A C 1
ATOM 722 O O . THR A 1 90 ? 1.483 -9.140 -19.129 1.00 91.31 90 THR A O 1
ATOM 725 N N . ASP A 1 91 ? -0.613 -9.788 -19.558 1.00 91.62 91 ASP A N 1
ATOM 726 C CA . ASP A 1 91 ? -1.168 -8.573 -18.987 1.00 91.62 91 ASP A CA 1
ATOM 727 C C . ASP A 1 91 ? -1.027 -8.581 -17.463 1.00 91.62 91 ASP A C 1
ATOM 729 O O . ASP A 1 91 ? -1.390 -9.538 -16.765 1.00 91.62 91 ASP A O 1
ATOM 733 N N . CYS A 1 92 ? -0.516 -7.473 -16.924 1.00 94.31 92 CYS A N 1
ATOM 734 C CA . CYS A 1 92 ? -0.521 -7.264 -15.485 1.00 94.31 92 CYS A CA 1
ATOM 735 C C . CYS A 1 92 ? -1.974 -7.116 -14.989 1.00 94.31 92 CYS A C 1
ATOM 737 O O . CYS A 1 92 ? -2.680 -6.236 -15.501 1.00 94.31 92 CYS A O 1
ATOM 739 N N . PRO A 1 93 ? -2.408 -7.887 -13.967 1.00 94.19 93 PRO A N 1
ATOM 740 C CA . PRO A 1 93 ? -3.788 -7.889 -13.496 1.00 94.19 93 PRO A CA 1
ATOM 741 C C . PRO A 1 93 ? -4.287 -6.481 -13.163 1.00 94.19 93 PRO A C 1
ATOM 743 O O . PRO A 1 93 ? -3.629 -5.732 -12.439 1.00 94.19 93 PRO A O 1
ATOM 746 N N . SER A 1 94 ? -5.452 -6.117 -13.691 1.00 92.62 94 SER A N 1
ATOM 747 C CA . SER A 1 94 ? -6.019 -4.763 -13.612 1.00 92.62 94 SER A CA 1
ATOM 748 C C . SER A 1 94 ? -7.355 -4.702 -12.867 1.00 92.62 94 SER A C 1
ATOM 750 O O . SER A 1 94 ? -7.884 -3.616 -12.648 1.00 92.62 94 SER A O 1
ATOM 752 N N . THR A 1 95 ? -7.890 -5.844 -12.436 1.00 91.25 95 THR A N 1
ATOM 753 C CA . THR A 1 95 ? -9.167 -5.940 -11.726 1.00 91.25 95 THR A CA 1
ATOM 754 C C . THR A 1 95 ? -8.972 -6.074 -10.218 1.00 91.25 95 THR A C 1
ATOM 756 O O . THR A 1 95 ? -7.939 -6.540 -9.721 1.00 91.25 95 THR A O 1
ATOM 759 N N . TRP A 1 96 ? -9.981 -5.647 -9.460 1.00 91.88 96 TRP A N 1
ATOM 760 C CA . TRP A 1 96 ? -10.007 -5.860 -8.019 1.00 91.88 96 TRP A CA 1
ATOM 761 C C . TRP A 1 96 ? -10.238 -7.338 -7.704 1.00 91.88 96 TRP A C 1
ATOM 763 O O . TRP A 1 96 ? -11.186 -7.938 -8.203 1.00 91.88 96 TRP A O 1
ATOM 773 N N . ASP A 1 97 ? -9.399 -7.911 -6.843 1.00 90.12 97 ASP A N 1
ATOM 774 C CA . ASP A 1 97 ? -9.564 -9.297 -6.405 1.00 90.12 97 ASP A CA 1
ATOM 775 C C . ASP A 1 97 ? -10.166 -9.353 -5.006 1.00 90.12 97 ASP A C 1
ATOM 777 O O . ASP A 1 97 ? -9.703 -8.678 -4.088 1.00 90.12 97 ASP A O 1
ATOM 781 N N . TYR A 1 98 ? -11.149 -10.221 -4.803 1.00 83.50 98 TYR A N 1
ATOM 782 C CA . TYR A 1 98 ? -11.609 -10.554 -3.459 1.00 83.50 98 TYR A CA 1
ATOM 783 C C . TYR A 1 98 ? -10.794 -11.725 -2.899 1.00 83.50 98 TYR A C 1
ATOM 785 O O . TYR A 1 98 ? -10.626 -12.758 -3.551 1.00 83.50 98 TYR A O 1
ATOM 793 N N . GLY A 1 99 ? -10.307 -11.571 -1.666 1.00 71.00 99 GLY A N 1
ATOM 794 C CA . GLY A 1 99 ? -9.528 -12.594 -0.966 1.00 71.00 99 GLY A CA 1
ATOM 795 C C . GLY A 1 99 ? -8.048 -12.647 -1.361 1.00 71.00 99 GLY A C 1
ATOM 796 O O . GLY A 1 99 ? -7.507 -11.732 -1.979 1.00 71.00 99 GLY A O 1
ATOM 797 N N . GLN A 1 100 ? -7.374 -13.721 -0.947 1.00 67.19 100 GLN A N 1
ATOM 798 C CA . GLN A 1 100 ? -5.947 -13.937 -1.197 1.00 67.19 100 GLN A CA 1
ATOM 799 C C . GLN A 1 100 ? -5.767 -14.664 -2.535 1.00 67.19 100 GLN A C 1
ATOM 801 O O . GLN A 1 100 ? -5.883 -15.887 -2.617 1.00 67.19 100 GLN A O 1
ATOM 806 N N . LYS A 1 101 ? -5.532 -13.908 -3.611 1.00 78.75 101 LYS A N 1
ATOM 807 C CA . LYS A 1 101 ? -5.183 -14.458 -4.930 1.00 78.75 101 LYS A CA 1
ATOM 808 C C . LYS A 1 101 ? -3.667 -14.526 -5.076 1.00 78.75 101 LYS A C 1
ATOM 810 O O . LYS A 1 101 ? -2.952 -13.638 -4.629 1.00 78.75 101 LYS A O 1
ATOM 815 N N . LYS A 1 102 ? -3.174 -15.546 -5.782 1.00 85.25 102 LYS A N 1
ATOM 816 C CA . LYS A 1 102 ? -1.735 -15.831 -5.894 1.00 85.25 102 LYS A CA 1
ATOM 817 C C . LYS A 1 102 ? -0.893 -14.708 -6.514 1.00 85.25 102 LYS A C 1
ATOM 819 O O . LYS A 1 102 ? 0.308 -14.724 -6.313 1.00 85.25 102 LYS A O 1
ATOM 824 N N . ARG A 1 103 ? -1.479 -13.766 -7.265 1.00 91.19 103 ARG A N 1
ATOM 825 C CA . ARG A 1 103 ? -0.790 -12.634 -7.932 1.00 91.19 103 ARG A CA 1
ATOM 826 C C . ARG A 1 103 ? -1.137 -11.271 -7.314 1.00 91.19 103 ARG A C 1
ATOM 828 O O . ARG A 1 103 ? -0.917 -10.241 -7.949 1.00 91.19 103 ARG A O 1
ATOM 835 N N . THR A 1 104 ? -1.705 -11.265 -6.109 1.00 92.56 104 THR A N 1
ATOM 836 C CA . THR A 1 104 ? -2.251 -10.064 -5.472 1.00 92.56 104 THR A CA 1
ATOM 837 C C . THR A 1 104 ? -1.815 -9.984 -4.015 1.00 92.56 104 THR A C 1
ATOM 839 O O . THR A 1 104 ? -1.937 -10.954 -3.276 1.00 92.56 104 THR A O 1
ATOM 842 N N . VAL A 1 105 ? -1.369 -8.802 -3.588 1.00 92.19 105 VAL A N 1
ATOM 843 C CA . VAL A 1 105 ? -1.121 -8.482 -2.176 1.00 92.19 105 VAL A CA 1
ATOM 844 C C . VAL A 1 105 ? -1.977 -7.287 -1.789 1.00 92.19 105 VAL A C 1
ATOM 846 O O . VAL A 1 105 ? -1.804 -6.186 -2.305 1.00 92.19 105 VAL A O 1
ATOM 849 N N . THR A 1 106 ? -2.908 -7.496 -0.867 1.00 92.06 106 THR A N 1
ATOM 850 C CA . THR A 1 106 ? -3.719 -6.422 -0.283 1.00 92.06 106 THR A CA 1
ATOM 851 C C . THR A 1 106 ? -2.935 -5.763 0.843 1.00 92.06 106 THR A C 1
ATOM 853 O O . THR A 1 106 ? -2.505 -6.466 1.751 1.00 92.06 106 THR A O 1
ATOM 856 N N . PHE A 1 107 ? -2.768 -4.439 0.808 1.00 91.62 107 PHE A N 1
ATOM 857 C CA . PHE A 1 107 ? -2.009 -3.708 1.837 1.00 91.62 107 PHE A CA 1
ATOM 858 C C . PHE A 1 107 ? -2.859 -2.757 2.684 1.00 91.62 107 PHE A C 1
ATOM 860 O O . PHE A 1 107 ? -2.437 -2.343 3.761 1.00 91.62 107 PHE A O 1
ATOM 867 N N . ASN A 1 108 ? -4.065 -2.425 2.226 1.00 89.69 108 ASN A N 1
ATOM 868 C CA . ASN A 1 108 ? -5.108 -1.821 3.047 1.00 89.69 108 ASN A CA 1
ATOM 869 C C . ASN A 1 108 ? -6.486 -2.269 2.527 1.00 89.69 108 ASN A C 1
ATOM 871 O O . ASN A 1 108 ? -6.582 -2.954 1.509 1.00 89.69 108 ASN A O 1
ATOM 875 N N . ALA A 1 109 ? -7.569 -1.883 3.205 1.00 88.50 109 ALA A N 1
ATOM 876 C CA . ALA A 1 109 ? -8.923 -2.342 2.873 1.00 88.50 109 ALA A CA 1
ATOM 877 C C . ALA A 1 109 ? -9.395 -1.985 1.447 1.00 88.50 109 ALA A C 1
ATOM 879 O O . ALA A 1 109 ? -10.379 -2.547 0.972 1.00 88.50 109 ALA A O 1
ATOM 880 N N . ARG A 1 110 ? -8.728 -1.040 0.777 1.00 91.56 110 ARG A N 1
ATOM 881 C CA . ARG A 1 110 ? -9.129 -0.484 -0.519 1.00 91.56 110 ARG A CA 1
ATOM 882 C C . ARG A 1 110 ? -7.979 -0.402 -1.516 1.00 91.56 110 ARG A C 1
ATOM 884 O O . ARG A 1 110 ? -8.123 0.255 -2.543 1.00 91.56 110 ARG A O 1
ATOM 891 N N . ALA A 1 111 ? -6.855 -1.061 -1.246 1.00 93.38 111 ALA A N 1
ATOM 892 C CA . ALA A 1 111 ? -5.701 -1.010 -2.122 1.00 93.38 111 ALA A CA 1
ATOM 893 C C . ALA A 1 111 ? -4.939 -2.337 -2.207 1.00 93.38 111 ALA A C 1
ATOM 895 O O . ALA A 1 111 ? -4.740 -3.048 -1.217 1.00 93.38 111 ALA A O 1
ATOM 896 N N . GLN A 1 112 ? -4.516 -2.653 -3.430 1.00 94.56 112 GLN A N 1
ATOM 897 C CA . GLN A 1 112 ? -3.880 -3.910 -3.805 1.00 94.56 112 GLN A CA 1
ATOM 898 C C . GLN A 1 112 ? -2.666 -3.665 -4.693 1.00 94.56 112 GLN A C 1
ATOM 900 O O . GLN A 1 112 ? -2.694 -2.818 -5.583 1.00 94.56 112 GLN A O 1
ATOM 905 N N . LEU A 1 113 ? -1.625 -4.459 -4.482 1.00 95.62 113 LEU A N 1
ATOM 906 C CA . LEU A 1 113 ? -0.516 -4.647 -5.405 1.00 95.62 113 LEU A CA 1
ATOM 907 C C . LEU A 1 113 ? -0.787 -5.867 -6.276 1.00 95.62 113 LEU A C 1
ATOM 909 O O . LEU A 1 113 ? -1.279 -6.885 -5.785 1.00 95.62 113 LEU A O 1
ATOM 913 N N . LYS A 1 114 ? -0.446 -5.764 -7.558 1.00 96.00 114 LYS A N 1
ATOM 914 C CA . LYS A 1 114 ? -0.589 -6.837 -8.545 1.00 96.00 114 LYS A CA 1
ATOM 915 C C . LYS A 1 114 ? 0.769 -7.211 -9.111 1.00 96.00 114 LYS A C 1
ATOM 917 O O . LYS A 1 114 ? 1.615 -6.339 -9.297 1.00 96.00 114 LYS A O 1
ATOM 922 N N . PHE A 1 115 ? 0.948 -8.492 -9.412 1.00 95.50 115 PHE A N 1
ATOM 923 C CA . PHE A 1 115 ? 2.231 -9.062 -9.819 1.00 95.50 115 PHE A CA 1
ATOM 924 C C . PHE A 1 115 ? 2.120 -9.845 -11.129 1.00 95.50 115 PHE A C 1
ATOM 926 O O . PHE A 1 115 ? 1.074 -10.413 -11.464 1.00 95.50 115 PHE A O 1
ATOM 933 N N . CYS A 1 116 ? 3.226 -9.901 -11.870 1.00 94.31 116 CYS A N 1
ATOM 934 C CA . CYS A 1 116 ? 3.336 -10.700 -13.092 1.00 94.31 116 CYS A CA 1
ATOM 935 C C . CYS A 1 116 ? 3.342 -12.204 -12.791 1.00 94.31 116 CYS A C 1
ATOM 937 O O . CYS A 1 116 ? 2.727 -12.990 -13.502 1.00 94.31 116 CYS A O 1
ATOM 939 N N . SER A 1 117 ? 3.951 -12.597 -11.675 1.00 90.88 117 SER A N 1
ATOM 940 C CA . SER A 1 117 ? 4.072 -13.994 -11.257 1.00 90.88 117 SER A CA 1
ATOM 941 C C . SER A 1 117 ? 3.355 -14.254 -9.933 1.00 90.88 117 SER A C 1
ATOM 943 O O . SER A 1 117 ? 2.871 -13.332 -9.271 1.00 90.88 117 SER A O 1
ATOM 945 N N . GLN A 1 118 ? 3.246 -15.530 -9.556 1.00 88.94 118 GLN A N 1
ATOM 946 C CA . GLN A 1 118 ? 2.674 -15.912 -8.269 1.00 88.94 118 GLN A CA 1
ATOM 947 C C . GLN A 1 118 ? 3.592 -15.436 -7.131 1.00 88.94 118 GLN A C 1
ATOM 949 O O . GLN A 1 118 ? 4.772 -15.762 -7.091 1.00 88.94 118 GLN A O 1
ATOM 954 N N . VAL A 1 119 ? 3.028 -14.664 -6.207 1.00 85.44 119 VAL A N 1
ATOM 955 C CA . VAL A 1 119 ? 3.636 -14.211 -4.947 1.00 85.44 119 VAL A CA 1
ATOM 956 C C . VAL A 1 119 ? 3.136 -15.011 -3.741 1.00 85.44 119 VAL A C 1
ATOM 958 O O . VAL A 1 119 ? 3.642 -14.844 -2.637 1.00 85.44 119 VAL A O 1
ATOM 961 N N . GLY A 1 120 ? 2.154 -15.897 -3.943 1.00 67.88 120 GLY A N 1
ATOM 962 C CA . GLY A 1 120 ? 1.627 -16.779 -2.896 1.00 67.88 120 GLY A CA 1
ATOM 963 C C . GLY A 1 120 ? 2.616 -17.841 -2.400 1.00 67.88 120 GLY A C 1
ATOM 964 O O . GLY A 1 120 ? 2.425 -18.352 -1.303 1.00 67.88 120 GLY A O 1
ATOM 965 N N . ASP A 1 121 ? 3.669 -18.136 -3.168 1.00 78.69 121 ASP A N 1
ATOM 966 C CA . ASP A 1 121 ? 4.689 -19.137 -2.814 1.00 78.69 121 ASP A CA 1
ATOM 967 C C . ASP A 1 121 ? 5.857 -18.535 -2.007 1.00 78.69 121 ASP A C 1
ATOM 969 O O . ASP A 1 121 ? 6.833 -19.218 -1.697 1.00 78.69 121 ASP A O 1
ATOM 973 N N . LEU A 1 122 ? 5.790 -17.241 -1.676 1.00 86.62 122 LEU A N 1
ATOM 974 C CA . LEU A 1 122 ? 6.779 -16.599 -0.818 1.00 86.62 122 LEU A CA 1
ATOM 975 C C . LEU A 1 122 ? 6.676 -17.133 0.615 1.00 86.62 122 LEU A C 1
ATOM 977 O O . LEU A 1 122 ? 5.585 -17.364 1.139 1.00 86.62 122 LEU A O 1
ATOM 981 N N . GLU A 1 123 ? 7.822 -17.259 1.286 1.00 91.38 123 GLU A N 1
ATOM 982 C CA . GLU A 1 123 ? 7.845 -17.587 2.711 1.00 91.38 123 GLU A CA 1
ATOM 983 C C . GLU A 1 123 ? 7.068 -16.552 3.531 1.00 91.38 123 GLU A C 1
ATOM 985 O O . GLU A 1 123 ? 6.990 -15.376 3.174 1.00 91.38 123 GLU A O 1
ATOM 990 N N . HIS A 1 124 ? 6.513 -16.978 4.664 1.00 91.25 124 HIS A N 1
ATOM 991 C CA . HIS A 1 124 ? 5.783 -16.083 5.554 1.00 91.25 124 HIS A CA 1
ATOM 992 C C . HIS A 1 124 ? 6.731 -15.108 6.263 1.00 91.25 124 HIS A C 1
ATOM 994 O O . HIS A 1 124 ? 7.776 -15.498 6.793 1.00 91.25 124 HIS A O 1
ATOM 1000 N N . CYS A 1 125 ? 6.334 -13.839 6.342 1.00 92.69 125 CYS A N 1
ATOM 1001 C CA . CYS A 1 125 ? 7.096 -12.827 7.067 1.00 92.69 125 CYS A CA 1
ATOM 1002 C C . CYS A 1 125 ? 7.146 -13.107 8.580 1.00 92.69 125 CYS A C 1
ATOM 1004 O O . CYS A 1 125 ? 6.142 -13.460 9.201 1.00 92.69 125 CYS A O 1
ATOM 1006 N N . ARG A 1 126 ? 8.300 -12.853 9.212 1.00 92.50 126 ARG A N 1
ATOM 1007 C CA . ARG A 1 126 ? 8.535 -13.026 10.661 1.00 92.50 126 ARG A CA 1
ATOM 1008 C C . ARG A 1 126 ? 8.432 -11.694 11.412 1.00 92.50 126 ARG A C 1
ATOM 1010 O O . ARG A 1 126 ? 9.319 -11.317 12.186 1.00 92.50 126 ARG A O 1
ATOM 1017 N N . GLY A 1 127 ? 7.348 -10.959 11.169 1.00 91.06 127 GLY A N 1
ATOM 1018 C CA . GLY A 1 127 ? 7.088 -9.667 11.805 1.00 91.06 127 GLY A CA 1
ATOM 1019 C C . GLY A 1 127 ? 8.195 -8.642 11.535 1.00 91.06 127 GLY A C 1
ATOM 1020 O O . GLY A 1 127 ? 8.699 -8.532 10.420 1.00 91.06 127 GLY A O 1
ATOM 1021 N N . ARG A 1 128 ? 8.626 -7.917 12.578 1.00 93.06 128 ARG A N 1
ATOM 1022 C CA . ARG A 1 128 ? 9.664 -6.868 12.473 1.00 93.06 128 ARG A CA 1
ATOM 1023 C C . ARG A 1 128 ? 11.057 -7.371 12.078 1.00 93.06 128 ARG A C 1
ATOM 1025 O O . ARG A 1 128 ? 11.911 -6.552 11.765 1.00 93.06 128 ARG A O 1
ATOM 1032 N N . ARG A 1 129 ? 11.314 -8.682 12.130 1.00 90.44 129 ARG A N 1
ATOM 1033 C CA . ARG A 1 129 ? 12.638 -9.258 11.826 1.00 90.44 129 ARG A CA 1
ATOM 1034 C C . ARG A 1 129 ? 12.898 -9.406 10.329 1.00 90.44 129 ARG A C 1
ATOM 1036 O O . ARG A 1 129 ? 14.030 -9.655 9.938 1.00 90.44 129 ARG A O 1
ATOM 1043 N N . THR A 1 130 ? 11.860 -9.289 9.507 1.00 93.75 130 THR A N 1
ATOM 1044 C CA . THR A 1 130 ? 11.933 -9.483 8.058 1.00 93.75 130 THR A CA 1
ATOM 1045 C C . THR A 1 130 ? 11.424 -8.248 7.341 1.00 93.75 130 THR A C 1
ATOM 1047 O O . THR A 1 130 ? 10.381 -7.702 7.705 1.00 93.75 130 THR A O 1
ATOM 1050 N N . ILE A 1 131 ? 12.129 -7.848 6.288 1.00 95.50 131 ILE A N 1
ATOM 1051 C CA . ILE A 1 131 ? 11.619 -6.878 5.322 1.00 95.50 131 ILE A CA 1
ATOM 1052 C C . ILE A 1 131 ? 10.518 -7.585 4.533 1.00 95.50 131 ILE A C 1
ATOM 1054 O O . ILE A 1 131 ? 10.764 -8.621 3.927 1.00 95.50 131 ILE A O 1
ATOM 1058 N N . ALA A 1 132 ? 9.305 -7.048 4.585 1.00 95.81 132 ALA A N 1
ATOM 1059 C CA . ALA A 1 132 ? 8.152 -7.545 3.847 1.00 95.81 132 ALA A CA 1
ATOM 1060 C C . ALA A 1 132 ? 7.983 -6.827 2.512 1.00 95.81 132 ALA A C 1
ATOM 1062 O O . ALA A 1 132 ? 7.717 -7.472 1.501 1.00 95.81 132 ALA A O 1
ATOM 1063 N N . ALA A 1 133 ? 8.167 -5.506 2.505 1.00 96.56 133 ALA A N 1
ATOM 1064 C CA . ALA A 1 133 ? 8.034 -4.687 1.313 1.00 96.56 133 ALA A CA 1
ATOM 1065 C C . ALA A 1 133 ? 9.142 -3.641 1.210 1.00 96.56 133 ALA A C 1
ATOM 1067 O O . ALA A 1 133 ? 9.613 -3.105 2.218 1.00 96.56 133 ALA A O 1
ATOM 1068 N N . GLU A 1 134 ? 9.498 -3.318 -0.027 1.00 96.06 134 GLU A N 1
ATOM 1069 C CA . GLU A 1 134 ? 10.491 -2.308 -0.372 1.00 96.06 134 GLU A CA 1
ATOM 1070 C C . GLU A 1 134 ? 9.911 -1.344 -1.400 1.00 96.06 134 GLU A C 1
ATOM 1072 O O . GLU A 1 134 ? 9.323 -1.769 -2.396 1.00 96.06 134 GLU A O 1
ATOM 1077 N N . ILE A 1 135 ? 10.116 -0.049 -1.171 1.00 96.19 135 ILE A N 1
ATOM 1078 C CA . ILE A 1 135 ? 9.837 1.016 -2.133 1.00 96.19 135 ILE A CA 1
ATOM 1079 C C . ILE A 1 135 ? 11.173 1.672 -2.456 1.00 96.19 135 ILE A C 1
ATOM 1081 O O . ILE A 1 135 ? 11.725 2.399 -1.629 1.00 96.19 135 ILE A O 1
ATOM 1085 N N . ARG A 1 136 ? 11.716 1.400 -3.638 1.00 94.62 136 ARG A N 1
ATOM 1086 C CA . ARG A 1 136 ? 12.986 1.976 -4.082 1.00 94.62 136 ARG A CA 1
ATOM 1087 C C . ARG A 1 136 ? 12.813 3.435 -4.495 1.00 94.62 136 ARG A C 1
ATOM 1089 O O . ARG A 1 136 ? 11.724 3.866 -4.868 1.00 94.62 136 ARG A O 1
ATOM 1096 N N . SER A 1 137 ? 13.901 4.199 -4.454 1.00 91.12 137 SER A N 1
ATOM 1097 C CA . SER A 1 137 ? 13.915 5.623 -4.822 1.00 91.12 137 SER A CA 1
ATOM 1098 C C . SER A 1 137 ? 13.511 5.889 -6.278 1.00 91.12 137 SER A C 1
ATOM 1100 O O . SER A 1 137 ? 12.970 6.949 -6.576 1.00 91.12 137 SER A O 1
ATOM 1102 N N . ASN A 1 138 ? 13.703 4.914 -7.170 1.00 89.69 138 ASN A N 1
ATOM 1103 C CA . ASN A 1 138 ? 13.247 4.959 -8.562 1.00 89.69 138 ASN A CA 1
ATOM 1104 C C . ASN A 1 138 ? 11.744 4.645 -8.740 1.00 89.69 138 ASN A C 1
ATOM 1106 O O . ASN A 1 138 ? 11.281 4.595 -9.874 1.00 89.69 138 ASN A O 1
ATOM 1110 N N . GLY A 1 139 ? 11.004 4.387 -7.654 1.00 89.56 139 GLY A N 1
ATOM 1111 C CA . GLY A 1 139 ? 9.579 4.045 -7.675 1.00 89.56 139 GLY A CA 1
ATOM 1112 C C . GLY A 1 139 ? 9.263 2.551 -7.827 1.00 89.56 139 GLY A C 1
ATOM 1113 O O . GLY A 1 139 ? 8.092 2.179 -7.758 1.00 89.56 139 GLY A O 1
ATOM 1114 N N . THR A 1 140 ? 10.269 1.678 -7.968 1.00 94.31 140 THR A N 1
ATOM 1115 C CA . THR A 1 140 ? 10.071 0.217 -7.964 1.00 94.31 140 THR A CA 1
ATOM 1116 C C . THR A 1 140 ? 9.538 -0.247 -6.609 1.00 94.31 140 THR A C 1
ATOM 1118 O O . THR A 1 140 ? 10.095 0.080 -5.558 1.00 94.31 140 THR A O 1
ATOM 1121 N N . ILE A 1 141 ? 8.486 -1.065 -6.635 1.00 96.62 141 ILE A N 1
ATOM 1122 C CA . ILE A 1 141 ? 7.846 -1.628 -5.443 1.00 96.62 141 ILE A CA 1
ATOM 1123 C C . ILE A 1 141 ? 7.988 -3.142 -5.487 1.00 96.62 141 ILE A C 1
ATOM 1125 O O . ILE A 1 141 ? 7.633 -3.764 -6.486 1.00 96.62 141 ILE A O 1
ATOM 1129 N N . SER A 1 142 ? 8.474 -3.749 -4.407 1.00 95.50 142 SER A N 1
ATOM 1130 C CA . SER A 1 142 ? 8.637 -5.203 -4.336 1.00 95.50 142 SER A CA 1
ATOM 1131 C C . SER A 1 142 ? 8.212 -5.793 -2.996 1.00 95.50 142 SER A C 1
ATOM 1133 O O . SER A 1 142 ? 8.230 -5.106 -1.973 1.00 95.50 142 SER A O 1
ATOM 1135 N N . ILE A 1 143 ? 7.812 -7.067 -3.019 1.00 95.38 143 ILE A N 1
ATOM 1136 C CA . ILE A 1 143 ? 7.439 -7.856 -1.838 1.00 95.38 143 ILE A CA 1
ATOM 1137 C C . ILE A 1 143 ? 8.429 -9.004 -1.665 1.00 95.38 143 ILE A C 1
ATOM 1139 O O . ILE A 1 143 ? 8.679 -9.759 -2.601 1.00 95.38 143 ILE A O 1
ATOM 1143 N N . GLN A 1 144 ? 8.977 -9.155 -0.462 1.00 94.44 144 GLN A N 1
ATOM 1144 C CA . GLN A 1 144 ? 10.002 -10.160 -0.168 1.00 94.44 144 GLN A CA 1
ATOM 1145 C C . GLN A 1 144 ? 9.459 -11.402 0.541 1.00 94.44 144 GLN A C 1
ATOM 1147 O O . GLN A 1 144 ? 10.046 -12.475 0.424 1.00 94.44 144 GLN A O 1
ATOM 1152 N N . CYS A 1 145 ? 8.341 -11.273 1.252 1.00 92.50 145 CYS A N 1
ATOM 1153 C CA . CYS A 1 145 ? 7.693 -12.369 1.963 1.00 92.50 145 CYS A CA 1
ATOM 1154 C C . CYS A 1 145 ? 6.169 -12.182 1.979 1.00 92.50 145 CYS A C 1
ATOM 1156 O O . CYS A 1 145 ? 5.661 -11.072 1.805 1.00 92.50 145 CYS A O 1
ATOM 1158 N N . PHE A 1 146 ? 5.432 -13.274 2.167 1.00 89.56 146 PHE A N 1
ATOM 1159 C CA . PHE A 1 146 ? 3.976 -13.265 2.223 1.00 89.56 146 PHE A CA 1
ATOM 1160 C C . PHE A 1 146 ? 3.476 -12.815 3.601 1.00 89.56 146 PHE A C 1
ATOM 1162 O O . PHE A 1 146 ? 3.941 -13.282 4.647 1.00 89.56 146 PHE A O 1
ATOM 1169 N N . CYS A 1 147 ? 2.483 -11.927 3.603 1.00 89.06 147 CYS A N 1
ATOM 1170 C CA . CYS A 1 147 ? 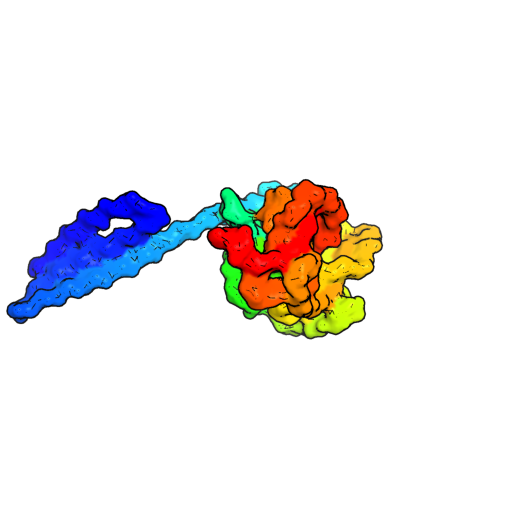1.823 -11.442 4.809 1.00 89.06 147 CYS A CA 1
ATOM 1171 C C . CYS A 1 147 ? 0.445 -12.091 4.944 1.00 89.06 147 CYS A C 1
ATOM 1173 O O . CYS A 1 147 ? -0.331 -12.123 3.991 1.00 89.06 147 CYS A O 1
ATOM 1175 N N . GLY A 1 148 ? 0.124 -12.589 6.142 1.00 85.75 148 GLY A N 1
ATOM 1176 C CA . GLY A 1 148 ? -1.174 -13.214 6.414 1.00 85.75 148 GLY A CA 1
ATOM 1177 C C . GLY A 1 148 ? -2.361 -12.271 6.152 1.00 85.75 148 GLY A C 1
ATOM 1178 O O . GLY A 1 148 ? -2.191 -11.061 6.066 1.00 85.75 148 GLY A O 1
ATOM 1179 N N . PRO A 1 149 ? -3.603 -12.771 6.075 1.00 83.00 149 PRO A N 1
ATOM 1180 C CA . PRO A 1 149 ? -4.747 -12.006 5.563 1.00 83.00 149 PRO A CA 1
ATOM 1181 C C . PRO A 1 149 ? -5.121 -10.755 6.371 1.00 83.00 149 PRO A C 1
ATOM 1183 O O . PRO A 1 149 ? -5.768 -9.857 5.838 1.00 83.00 149 PRO A O 1
ATOM 1186 N N . ARG A 1 150 ? -4.732 -10.684 7.648 1.00 89.06 150 ARG A N 1
ATOM 1187 C CA . ARG A 1 150 ? -4.985 -9.546 8.538 1.00 89.06 150 ARG A CA 1
ATOM 1188 C C . ARG A 1 150 ? -3.661 -8.969 9.007 1.00 89.06 150 ARG A C 1
ATOM 1190 O O . ARG A 1 150 ? -3.154 -9.351 10.061 1.00 89.06 150 ARG A O 1
ATOM 1197 N N . HIS A 1 151 ? -3.110 -8.063 8.217 1.00 92.75 151 HIS A N 1
ATOM 1198 C CA . HIS A 1 151 ? -1.848 -7.407 8.516 1.00 92.75 151 HIS A CA 1
ATOM 1199 C C . HIS A 1 151 ? -1.911 -5.913 8.213 1.00 92.75 151 HIS A C 1
ATOM 1201 O O . HIS A 1 151 ? -2.831 -5.438 7.548 1.00 92.75 151 HIS A O 1
ATOM 1207 N N . TYR A 1 152 ? -0.903 -5.195 8.687 1.00 94.69 152 TYR A N 1
ATOM 1208 C CA . TYR A 1 152 ? -0.574 -3.854 8.229 1.00 94.69 152 TYR A CA 1
ATOM 1209 C C . TYR A 1 152 ? 0.929 -3.757 7.979 1.00 94.69 152 TYR A C 1
ATOM 1211 O O . TYR A 1 152 ? 1.716 -4.522 8.549 1.00 94.69 152 TYR A O 1
ATOM 1219 N N . PHE A 1 153 ? 1.326 -2.830 7.114 1.00 95.50 153 PHE A N 1
ATOM 1220 C CA . PHE A 1 153 ? 2.730 -2.547 6.852 1.00 95.50 153 PHE A CA 1
ATOM 1221 C C . PHE A 1 153 ? 3.227 -1.480 7.819 1.00 95.50 153 PHE A C 1
ATOM 1223 O O . PHE A 1 153 ? 2.691 -0.379 7.868 1.00 95.50 153 PHE A O 1
ATOM 1230 N N . GLN A 1 154 ? 4.273 -1.802 8.571 1.00 95.19 154 GLN A N 1
ATOM 1231 C CA . GLN A 1 154 ? 4.956 -0.863 9.444 1.00 95.19 154 GLN A CA 1
ATOM 1232 C C . GLN A 1 154 ? 6.299 -0.487 8.832 1.00 95.19 154 GLN A C 1
ATOM 1234 O O . GLN A 1 154 ? 7.120 -1.357 8.533 1.00 95.19 154 GLN A O 1
ATOM 1239 N N . LYS A 1 155 ? 6.550 0.816 8.706 1.00 95.00 155 LYS A N 1
ATOM 1240 C CA . LYS A 1 155 ? 7.856 1.329 8.295 1.00 95.00 155 LYS A CA 1
ATOM 1241 C C . LYS A 1 155 ? 8.934 0.891 9.292 1.00 95.00 155 LYS A C 1
ATOM 1243 O O . LYS A 1 155 ? 8.789 1.105 10.493 1.00 95.00 155 LYS A O 1
ATOM 1248 N N . LEU A 1 156 ? 10.006 0.284 8.788 1.00 94.69 156 LEU A N 1
ATOM 1249 C CA . LEU A 1 156 ? 11.182 -0.090 9.575 1.00 94.69 156 LEU A CA 1
ATOM 1250 C C . LEU A 1 156 ? 12.213 1.033 9.548 1.00 94.69 156 LEU A C 1
ATOM 1252 O O . LEU A 1 156 ? 12.558 1.597 10.580 1.00 94.69 156 LEU A O 1
ATOM 1256 N N . HIS A 1 157 ? 12.700 1.350 8.352 1.00 93.81 157 HIS A N 1
ATOM 1257 C CA . HIS A 1 157 ? 13.715 2.367 8.117 1.00 93.81 157 HIS A CA 1
ATOM 1258 C C . HIS A 1 157 ? 13.643 2.862 6.669 1.00 93.81 157 HIS A C 1
ATOM 1260 O O . HIS A 1 157 ? 12.979 2.278 5.810 1.00 93.81 157 HIS A O 1
ATOM 1266 N N . ASN A 1 158 ? 14.330 3.965 6.402 1.00 93.94 158 ASN A N 1
ATOM 1267 C CA . ASN A 1 158 ? 14.577 4.481 5.065 1.00 93.94 158 ASN A CA 1
ATOM 1268 C C . ASN A 1 158 ? 16.063 4.798 4.926 1.00 93.94 158 ASN A C 1
ATOM 1270 O O . ASN A 1 158 ? 16.707 5.206 5.888 1.00 93.94 158 ASN A O 1
ATOM 1274 N N . ASN A 1 159 ? 16.592 4.616 3.729 1.00 92.25 159 ASN A N 1
ATOM 1275 C CA . ASN A 1 159 ? 17.962 4.954 3.374 1.00 92.25 159 ASN A CA 1
ATOM 1276 C C . ASN A 1 159 ? 17.964 5.658 2.003 1.00 92.25 159 ASN A C 1
ATOM 1278 O O . ASN A 1 159 ? 16.910 6.031 1.486 1.00 92.25 159 ASN A O 1
ATOM 1282 N N . VAL A 1 160 ? 19.145 5.831 1.408 1.00 90.75 160 VAL A N 1
ATOM 1283 C CA . VAL A 1 160 ? 19.299 6.453 0.081 1.00 90.75 160 VAL A CA 1
ATOM 1284 C C . VAL A 1 160 ? 18.652 5.612 -1.032 1.00 90.75 160 VAL A C 1
ATOM 1286 O O . VAL A 1 160 ? 18.185 6.154 -2.031 1.00 90.75 160 VAL A O 1
ATOM 1289 N N . THR A 1 161 ? 18.590 4.288 -0.867 1.00 91.81 161 THR A N 1
ATOM 1290 C CA . THR A 1 161 ? 18.059 3.370 -1.882 1.00 91.81 161 THR A CA 1
ATOM 1291 C C . THR A 1 161 ? 16.542 3.216 -1.824 1.00 91.81 161 THR A C 1
ATOM 1293 O O . THR A 1 161 ? 15.941 2.848 -2.832 1.00 91.81 161 THR A O 1
ATOM 1296 N N . GLY A 1 162 ? 15.899 3.505 -0.689 1.00 94.62 162 GLY A N 1
ATOM 1297 C CA . GLY A 1 162 ? 14.451 3.385 -0.565 1.00 94.62 162 GLY A CA 1
ATOM 1298 C C . GLY A 1 162 ? 13.903 3.346 0.859 1.00 94.62 162 GLY A C 1
ATOM 1299 O O . GLY A 1 162 ? 14.544 3.735 1.836 1.00 94.62 162 GLY A O 1
ATOM 1300 N N . GLN A 1 163 ? 12.663 2.875 0.957 1.00 96.19 163 GLN A N 1
ATOM 1301 C CA . GLN A 1 163 ? 11.905 2.694 2.189 1.00 96.19 163 GLN A CA 1
ATOM 1302 C C . GLN A 1 163 ? 11.576 1.214 2.388 1.00 96.19 163 GLN A C 1
ATOM 1304 O O . GLN A 1 163 ? 11.166 0.533 1.447 1.00 96.19 163 GLN A O 1
ATOM 1309 N N . TYR A 1 164 ? 11.716 0.740 3.623 1.00 96.75 164 TYR A N 1
ATOM 1310 C CA . TYR A 1 164 ? 11.591 -0.671 3.975 1.00 96.75 164 TYR A CA 1
ATOM 1311 C C . TYR A 1 164 ? 10.512 -0.852 5.030 1.00 96.75 164 TYR A C 1
ATOM 1313 O O . TYR A 1 164 ? 10.464 -0.118 6.022 1.00 96.75 164 TYR A O 1
ATOM 1321 N N . PHE A 1 165 ? 9.657 -1.850 4.831 1.00 97.31 165 PHE A N 1
ATOM 1322 C CA . PHE A 1 165 ? 8.495 -2.102 5.673 1.00 97.31 165 PHE A CA 1
ATOM 1323 C C . PHE A 1 165 ? 8.473 -3.558 6.121 1.00 97.31 165 PHE A C 1
ATOM 1325 O O . PHE A 1 165 ? 8.730 -4.460 5.329 1.00 97.31 165 PHE A O 1
ATOM 1332 N N . ALA A 1 166 ? 8.124 -3.790 7.381 1.00 96.69 166 ALA A N 1
ATOM 1333 C CA . ALA A 1 166 ? 7.710 -5.095 7.879 1.00 96.69 166 ALA A CA 1
ATOM 1334 C C . ALA A 1 166 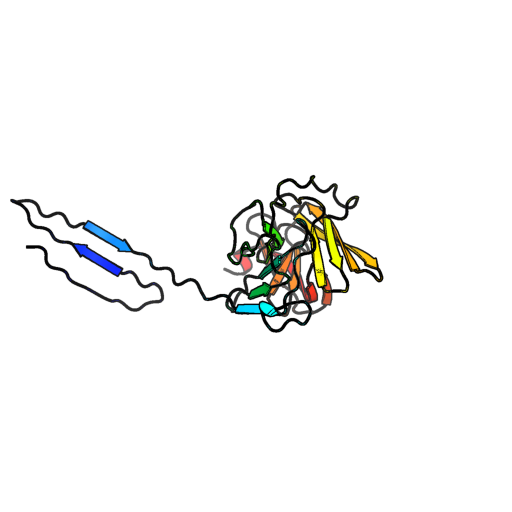? 6.193 -5.208 7.770 1.00 96.69 166 ALA A C 1
ATOM 1336 O O . ALA A 1 166 ? 5.498 -4.193 7.764 1.00 96.69 166 ALA A O 1
ATOM 1337 N N . CYS A 1 167 ? 5.669 -6.429 7.773 1.00 93.75 167 CYS A N 1
ATOM 1338 C CA . CYS A 1 167 ? 4.251 -6.630 8.027 1.00 93.75 167 CYS A CA 1
ATOM 1339 C C . CYS A 1 167 ? 4.018 -7.236 9.401 1.00 93.75 167 CYS A C 1
ATOM 1341 O O . CYS A 1 167 ? 4.767 -8.094 9.872 1.00 93.75 167 CYS A O 1
ATOM 1343 N N . LEU A 1 168 ? 2.979 -6.737 10.058 1.00 94.44 168 LEU A N 1
ATOM 1344 C CA . LEU A 1 168 ? 2.600 -7.108 11.410 1.00 94.44 168 LEU A CA 1
ATOM 1345 C C . LEU A 1 168 ? 1.132 -7.508 11.453 1.00 94.44 168 LEU A C 1
ATOM 1347 O O . LEU A 1 168 ? 0.340 -6.977 10.673 1.00 94.44 168 LEU A O 1
ATOM 1351 N N . PRO A 1 169 ? 0.758 -8.436 12.348 1.00 93.50 169 PRO A N 1
ATOM 1352 C CA . PRO A 1 169 ? -0.626 -8.849 12.487 1.00 93.50 169 PRO A CA 1
ATOM 1353 C C . PRO A 1 169 ? -1.497 -7.671 12.925 1.00 93.50 169 PRO A C 1
ATOM 1355 O O . PRO A 1 169 ? -1.127 -6.878 13.793 1.00 93.50 169 PRO A O 1
ATOM 1358 N N . LEU A 1 170 ? -2.681 -7.579 12.326 1.00 93.25 170 LEU A N 1
ATOM 1359 C CA . LEU A 1 170 ? -3.675 -6.571 12.662 1.00 93.25 170 LEU A CA 1
ATOM 1360 C C . LEU A 1 170 ? -4.468 -7.026 13.896 1.00 93.25 170 LEU A C 1
ATOM 1362 O O . LEU A 1 170 ? -5.537 -7.632 13.775 1.00 93.25 170 LEU A O 1
ATOM 1366 N N . ASN A 1 171 ? -3.915 -6.754 15.078 1.00 94.31 171 ASN A N 1
ATOM 1367 C CA . ASN A 1 171 ? -4.537 -7.090 16.360 1.00 94.31 171 ASN A CA 1
ATOM 1368 C C . ASN A 1 171 ? -5.858 -6.337 16.565 1.00 94.31 171 ASN A C 1
ATOM 1370 O O . ASN A 1 171 ? -6.101 -5.295 15.956 1.00 94.31 171 ASN A O 1
ATOM 1374 N N . THR A 1 172 ? -6.713 -6.851 17.445 1.00 95.75 172 THR A N 1
ATOM 1375 C CA . THR A 1 172 ? -7.959 -6.177 17.828 1.00 95.75 172 THR A CA 1
ATOM 1376 C C . THR A 1 172 ? -7.669 -5.050 18.817 1.00 95.75 172 THR A C 1
ATOM 1378 O O . THR A 1 172 ? -6.910 -5.246 19.765 1.00 95.75 172 THR A O 1
ATOM 1381 N N . CYS A 1 173 ? -8.278 -3.885 18.621 1.00 96.88 173 CYS A N 1
ATOM 1382 C CA . CYS A 1 173 ? -8.230 -2.769 19.569 1.00 96.88 173 CYS A CA 1
ATOM 1383 C C . CYS A 1 173 ? -9.514 -2.648 20.396 1.00 96.88 173 CYS A C 1
ATOM 1385 O O . CYS A 1 173 ? -10.486 -3.374 20.181 1.00 96.88 173 CYS A O 1
ATOM 1387 N N . LYS A 1 174 ? -9.508 -1.741 21.374 1.00 97.06 174 LYS A N 1
ATOM 1388 C CA . LYS A 1 174 ? -10.660 -1.433 22.223 1.00 97.06 174 LYS A CA 1
ATOM 1389 C C . LYS A 1 174 ? -11.495 -0.300 21.628 1.00 97.06 174 LYS A C 1
ATOM 1391 O O . LYS A 1 174 ? -11.075 0.432 20.731 1.00 97.06 174 LYS A O 1
ATOM 1396 N N . THR A 1 175 ? -12.708 -0.141 22.146 1.00 96.38 175 THR A N 1
ATOM 1397 C CA . THR A 1 175 ? -13.525 1.046 21.875 1.00 96.38 175 THR A CA 1
ATOM 1398 C C . THR A 1 175 ? -12.786 2.302 22.334 1.00 96.38 175 THR A C 1
ATOM 1400 O O . THR A 1 175 ? -12.272 2.339 23.446 1.00 96.38 175 THR A O 1
ATOM 1403 N N . GLY A 1 176 ? -12.742 3.321 21.478 1.00 95.00 176 GLY A N 1
ATOM 1404 C CA . GLY A 1 176 ? -12.033 4.578 21.712 1.00 95.00 176 GLY A CA 1
ATOM 1405 C C . GLY A 1 176 ? -10.552 4.558 21.329 1.00 95.00 176 GLY A C 1
ATOM 1406 O O . GLY A 1 176 ? -9.954 5.625 21.233 1.00 95.00 176 GLY A O 1
ATOM 1407 N N . ASP A 1 177 ? -9.963 3.391 21.051 1.00 97.12 177 ASP A N 1
ATOM 1408 C CA . ASP A 1 177 ? -8.552 3.311 20.673 1.00 97.12 177 ASP A CA 1
ATOM 1409 C C . ASP A 1 177 ? -8.302 3.919 19.290 1.00 97.12 177 ASP A C 1
ATOM 1411 O O . ASP A 1 177 ? -9.135 3.841 18.377 1.00 97.12 177 ASP A O 1
ATOM 1415 N N . PHE A 1 178 ? -7.098 4.467 19.122 1.00 95.94 178 PHE A N 1
ATOM 1416 C CA . PHE A 1 178 ? -6.572 4.856 17.820 1.00 95.94 178 PHE A CA 1
ATOM 1417 C C . PHE A 1 178 ? -6.488 3.629 16.903 1.00 95.94 178 PHE A C 1
ATOM 1419 O O . PHE A 1 178 ? -5.821 2.648 17.230 1.00 95.94 178 PHE A O 1
ATOM 1426 N N . CYS A 1 179 ? -7.159 3.693 15.752 1.00 96.00 179 CYS A N 1
ATOM 1427 C CA . CYS A 1 179 ? -7.267 2.570 14.818 1.00 96.00 179 CYS A CA 1
ATOM 1428 C C . CYS A 1 179 ? -6.414 2.695 13.563 1.00 96.00 179 CYS A C 1
ATOM 1430 O O . CYS A 1 179 ? -6.219 1.699 12.863 1.00 96.00 179 CYS A O 1
ATOM 1432 N N . GLY A 1 180 ? -5.888 3.885 13.277 1.00 95.50 180 GLY A N 1
ATOM 1433 C CA . GLY A 1 180 ? -5.063 4.124 12.101 1.00 95.50 180 GLY A CA 1
ATOM 1434 C C . GLY A 1 180 ? -5.224 5.519 11.516 1.00 95.50 180 GLY A C 1
ATOM 1435 O O . GLY A 1 180 ? -5.954 6.361 12.043 1.00 95.50 180 GLY A O 1
ATOM 1436 N N . TYR A 1 181 ? -4.545 5.754 10.399 1.00 95.81 181 TYR A N 1
ATOM 1437 C CA . TYR A 1 181 ? -4.579 7.034 9.695 1.00 95.81 181 TYR A CA 1
ATOM 1438 C C . TYR A 1 181 ? -5.564 6.999 8.530 1.00 95.81 181 TYR A C 1
ATOM 1440 O O . TYR A 1 181 ? -5.564 6.066 7.731 1.00 95.81 181 TYR A O 1
ATOM 1448 N N . ILE A 1 182 ? -6.392 8.034 8.416 1.00 94.94 182 ILE A N 1
ATOM 1449 C CA . ILE A 1 182 ? -7.344 8.224 7.320 1.00 94.94 182 ILE A CA 1
ATOM 1450 C C . ILE A 1 182 ? -6.797 9.331 6.426 1.00 94.94 182 ILE A C 1
ATOM 1452 O O . ILE A 1 182 ? -6.733 10.490 6.829 1.00 94.94 182 ILE A O 1
ATOM 1456 N N . THR A 1 183 ? -6.365 8.976 5.223 1.00 93.12 183 THR A N 1
ATOM 1457 C CA . THR A 1 183 ? -5.736 9.919 4.286 1.00 93.12 183 THR A CA 1
ATOM 1458 C C . THR A 1 183 ? -6.672 11.076 3.936 1.00 93.12 183 THR A C 1
ATOM 1460 O O . THR A 1 183 ? -7.858 10.867 3.691 1.00 93.12 183 THR A O 1
ATOM 1463 N N . SER A 1 184 ? -6.154 12.305 3.872 1.00 91.56 184 SER A N 1
ATOM 1464 C CA . SER A 1 184 ? -6.993 13.466 3.524 1.00 91.56 184 SER A CA 1
ATOM 1465 C C . SER A 1 184 ? -7.382 13.513 2.042 1.00 91.56 184 SER A C 1
ATOM 1467 O O . SER A 1 184 ? -8.410 14.088 1.694 1.00 91.56 184 SER A O 1
ATOM 1469 N N . SER A 1 185 ? -6.583 12.893 1.168 1.00 87.06 185 SER A N 1
ATOM 1470 C CA . SER A 1 185 ? -6.765 12.944 -0.286 1.00 87.06 185 SER A CA 1
ATOM 1471 C C . SER A 1 185 ? -7.747 11.904 -0.825 1.00 87.06 185 SER A C 1
ATOM 1473 O O . SER A 1 185 ? -8.523 12.216 -1.726 1.00 87.06 185 SER A O 1
ATOM 1475 N N . SER A 1 186 ? -7.729 10.670 -0.308 1.00 86.12 186 SER A N 1
ATOM 1476 C CA . SER A 1 186 ? -8.585 9.580 -0.803 1.00 86.12 186 SER A CA 1
ATOM 1477 C C . SER A 1 186 ? -9.485 8.950 0.259 1.00 86.12 186 SER A C 1
ATOM 1479 O O . SER A 1 186 ? -10.291 8.078 -0.076 1.00 86.12 186 SER A O 1
ATOM 1481 N N . TYR A 1 187 ? -9.391 9.395 1.518 1.00 89.38 187 TYR A N 1
ATOM 1482 C CA . TYR A 1 187 ? -10.091 8.816 2.671 1.00 89.38 187 TYR A CA 1
ATOM 1483 C C . TYR A 1 187 ? -9.819 7.316 2.872 1.00 89.38 187 TYR A C 1
ATOM 1485 O O . TYR A 1 187 ? -10.542 6.635 3.595 1.00 89.38 187 TYR A O 1
ATOM 1493 N N . GLU A 1 188 ? -8.754 6.785 2.267 1.00 91.19 188 GLU A N 1
ATOM 1494 C CA . GLU A 1 188 ? -8.250 5.444 2.556 1.00 91.19 188 GLU A CA 1
ATOM 1495 C C . GLU A 1 188 ? -7.762 5.362 4.001 1.00 91.19 188 GLU A C 1
ATOM 1497 O O . GLU A 1 188 ? -7.116 6.290 4.496 1.00 91.19 188 GLU A O 1
ATOM 1502 N N . THR A 1 189 ? -8.049 4.240 4.658 1.00 93.19 189 THR A N 1
ATOM 1503 C CA . THR A 1 189 ? -7.664 3.995 6.047 1.00 93.19 189 THR A CA 1
ATOM 1504 C C . THR A 1 189 ? -6.499 3.013 6.119 1.00 93.19 189 THR A C 1
ATOM 1506 O O . THR A 1 189 ? -6.612 1.860 5.698 1.00 93.19 189 THR A O 1
ATOM 1509 N N . TYR A 1 190 ? -5.389 3.465 6.693 1.00 95.12 190 TYR A N 1
ATOM 1510 C CA . TYR A 1 190 ? -4.234 2.651 7.059 1.00 95.12 190 TYR A CA 1
ATOM 1511 C C . TYR A 1 190 ? -4.422 2.168 8.490 1.00 95.12 190 TYR A C 1
ATOM 1513 O O . TYR A 1 190 ? -4.049 2.844 9.448 1.00 95.12 190 TYR A O 1
ATOM 1521 N N . HIS A 1 191 ? -5.086 1.022 8.621 1.00 95.19 191 HIS A N 1
ATOM 1522 C CA . HIS A 1 191 ? -5.369 0.415 9.914 1.00 95.19 191 HIS A CA 1
ATOM 1523 C C . HIS A 1 191 ? -4.091 -0.112 10.566 1.00 95.19 191 HIS A C 1
ATOM 1525 O O . HIS A 1 191 ? -3.338 -0.842 9.931 1.00 95.19 191 HIS A O 1
ATOM 1531 N N . ILE A 1 192 ? -3.902 0.184 11.850 1.00 95.38 192 ILE A N 1
ATOM 1532 C CA . ILE A 1 192 ? -2.858 -0.436 12.686 1.00 95.38 192 ILE A CA 1
ATOM 1533 C C . ILE A 1 192 ? -3.422 -1.553 13.575 1.00 95.38 192 ILE A C 1
ATOM 1535 O O . ILE A 1 192 ? -2.694 -2.404 14.081 1.00 95.38 192 ILE A O 1
ATOM 1539 N N . CYS A 1 193 ? -4.741 -1.555 13.751 1.00 95.25 193 CYS A N 1
ATOM 1540 C CA . CYS A 1 193 ? -5.511 -2.548 14.479 1.00 95.25 193 CYS A CA 1
ATOM 1541 C C . CYS A 1 193 ? -6.936 -2.609 13.908 1.00 95.25 193 CYS A C 1
ATOM 1543 O O . CYS A 1 193 ? -7.394 -1.711 13.195 1.00 95.25 193 CYS A O 1
ATOM 1545 N N . ALA A 1 194 ? -7.635 -3.700 14.192 1.00 95.00 194 ALA A N 1
ATOM 1546 C CA . ALA A 1 194 ? -9.014 -3.897 13.783 1.00 95.00 194 ALA A CA 1
ATOM 1547 C C . ALA A 1 194 ? -9.962 -3.508 14.916 1.00 95.00 194 ALA A C 1
ATOM 1549 O O . ALA A 1 194 ? -9.843 -4.034 16.025 1.00 95.00 194 ALA A O 1
ATOM 1550 N N . CYS A 1 195 ? -10.928 -2.638 14.616 1.00 96.25 195 CYS A N 1
ATOM 1551 C CA . CYS A 1 195 ? -11.963 -2.276 15.576 1.00 96.25 195 CYS A CA 1
ATOM 1552 C C . CYS A 1 195 ? -12.751 -3.507 16.050 1.00 96.25 195 CYS A C 1
ATOM 1554 O O . CYS A 1 195 ? -12.948 -4.450 15.272 1.00 96.25 195 CYS A O 1
ATOM 1556 N N . PRO A 1 196 ? -13.215 -3.504 17.313 1.00 95.94 196 PRO A N 1
ATOM 1557 C CA . PRO A 1 196 ? -14.045 -4.579 17.834 1.00 95.94 196 PRO A CA 1
ATOM 1558 C C . PRO A 1 196 ? -15.389 -4.629 17.094 1.00 95.94 196 PRO A C 1
ATOM 1560 O O . PRO A 1 196 ? -15.758 -3.712 16.354 1.00 95.94 196 PRO A O 1
ATOM 1563 N N . ALA A 1 197 ? -16.133 -5.719 17.280 1.00 93.69 197 ALA A N 1
ATOM 1564 C CA . ALA A 1 197 ? -17.442 -5.882 16.656 1.00 93.69 197 ALA A CA 1
ATOM 1565 C C . ALA A 1 197 ? -18.363 -4.689 16.975 1.00 93.69 197 ALA A C 1
ATOM 1567 O O . ALA A 1 197 ?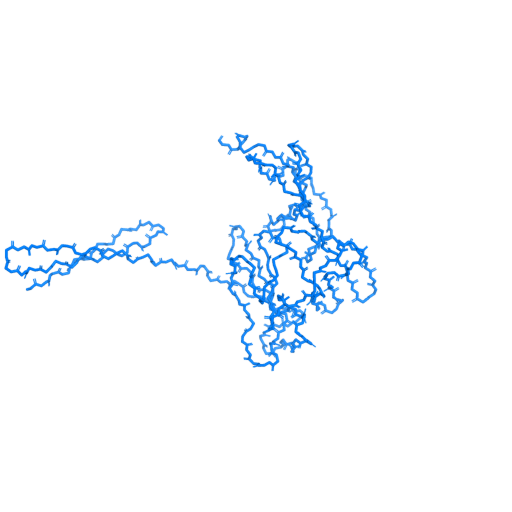 -18.369 -4.194 18.097 1.00 93.69 197 ALA A O 1
ATOM 1568 N N . ARG A 1 198 ? -19.153 -4.258 15.983 1.00 92.94 198 ARG A N 1
ATOM 1569 C CA . ARG A 1 198 ? -20.031 -3.068 16.026 1.00 92.94 198 ARG A CA 1
ATOM 1570 C C . ARG A 1 198 ? -19.320 -1.713 16.110 1.00 92.94 198 ARG A C 1
ATOM 1572 O O . ARG A 1 198 ? -20.012 -0.699 16.103 1.00 92.94 198 ARG A O 1
ATOM 1579 N N . ASN A 1 199 ? -17.991 -1.664 16.080 1.00 95.25 199 ASN A N 1
ATOM 1580 C CA . ASN A 1 199 ? -17.258 -0.408 15.977 1.00 95.25 199 ASN A CA 1
ATOM 1581 C C . ASN A 1 199 ? -16.721 -0.195 14.561 1.00 95.25 199 ASN A C 1
ATOM 1583 O O . ASN A 1 199 ? -16.375 -1.140 13.851 1.00 95.25 199 ASN A O 1
ATOM 1587 N N . ILE A 1 200 ? -16.612 1.071 14.172 1.00 94.00 200 ILE A N 1
ATOM 1588 C CA . ILE A 1 200 ? -16.000 1.507 12.918 1.00 94.00 200 ILE A CA 1
ATOM 1589 C C . ILE A 1 200 ? -14.870 2.499 13.205 1.00 94.00 200 ILE A C 1
ATOM 1591 O O . ILE A 1 200 ? -14.913 3.247 14.181 1.00 94.00 200 ILE A O 1
ATOM 1595 N N . CYS A 1 201 ? -13.834 2.476 12.366 1.00 94.62 201 CYS A N 1
ATOM 1596 C CA . CYS A 1 201 ? -12.705 3.396 12.466 1.00 94.62 201 CYS A CA 1
ATOM 1597 C C . CYS A 1 201 ? -13.092 4.726 11.820 1.00 94.62 201 CYS A C 1
ATOM 1599 O O . CYS A 1 201 ? -13.264 4.792 10.603 1.00 94.62 201 CYS A O 1
ATOM 1601 N N . VAL A 1 202 ? -13.263 5.768 12.628 1.00 93.81 202 VAL A N 1
ATOM 1602 C CA . VAL A 1 202 ? -13.800 7.060 12.182 1.00 93.81 202 VAL A CA 1
ATOM 1603 C C . VAL A 1 202 ? -12.904 8.201 12.622 1.00 93.81 202 VAL A C 1
ATOM 1605 O O . VAL A 1 202 ? -12.313 8.165 13.701 1.00 93.81 202 VAL A O 1
ATOM 1608 N N . LEU A 1 203 ? -12.807 9.233 11.788 1.00 92.94 203 LEU A N 1
ATOM 1609 C CA . LEU A 1 203 ? -12.159 10.477 12.188 1.00 92.94 203 LEU A CA 1
ATOM 1610 C C . LEU A 1 203 ? -13.042 11.189 13.221 1.00 92.94 203 LEU A C 1
ATOM 1612 O O . LEU A 1 203 ? -14.237 11.362 12.996 1.00 92.94 203 LEU A O 1
ATOM 1616 N N . GLN A 1 204 ? -12.456 11.594 14.347 1.00 82.12 204 GLN A N 1
ATOM 1617 C CA . GLN A 1 204 ? -13.157 12.382 15.372 1.00 82.12 204 GLN A CA 1
ATOM 1618 C C . GLN A 1 204 ? -12.740 13.854 15.311 1.00 82.12 204 GLN A C 1
ATOM 1620 O O . GLN A 1 204 ? -13.580 14.745 15.244 1.00 82.12 204 GLN A O 1
ATOM 1625 N N . ASN A 1 205 ? -11.434 14.109 15.226 1.00 81.00 205 ASN A N 1
ATOM 1626 C CA . ASN A 1 205 ? -10.879 15.454 15.146 1.00 81.00 205 ASN A CA 1
ATOM 1627 C C . ASN A 1 205 ? -10.351 15.682 13.728 1.00 81.00 205 ASN A C 1
ATOM 1629 O O . ASN A 1 205 ? -9.466 14.954 13.279 1.00 81.00 205 ASN A O 1
ATOM 1633 N N . ARG A 1 206 ? -10.840 16.712 13.023 1.00 88.00 206 ARG A N 1
ATOM 1634 C CA . ARG A 1 206 ? -10.364 17.104 11.673 1.00 88.00 206 ARG A CA 1
ATOM 1635 C C . ARG A 1 206 ? -8.950 17.713 11.681 1.00 88.00 206 ARG A C 1
ATOM 1637 O O . ARG A 1 206 ? -8.598 18.503 10.810 1.00 88.00 206 ARG A O 1
ATOM 1644 N N . LYS A 1 207 ? -8.137 17.355 12.673 1.00 94.50 207 LYS A N 1
ATOM 1645 C CA . LYS A 1 207 ? -6.738 17.741 12.769 1.00 94.50 207 LYS A CA 1
ATOM 1646 C C . LYS A 1 207 ? -5.935 16.890 11.794 1.00 94.50 207 LYS A C 1
ATOM 1648 O O . LYS A 1 207 ? -5.985 15.662 11.855 1.00 94.50 207 LYS A O 1
ATOM 1653 N N . LEU A 1 208 ? -5.211 17.564 10.913 1.00 95.00 208 LEU A N 1
ATOM 1654 C CA . LEU A 1 208 ? -4.291 16.931 9.985 1.00 95.00 208 LEU A CA 1
ATOM 1655 C C . LEU A 1 208 ? -2.943 16.706 10.663 1.00 95.00 208 LEU A C 1
ATOM 1657 O O . LEU A 1 208 ? -2.436 17.575 11.375 1.00 95.00 208 LEU A O 1
ATOM 1661 N N . GLU A 1 209 ? -2.375 15.533 10.429 1.00 95.06 209 GLU A N 1
ATOM 1662 C CA . GLU A 1 209 ? -1.015 15.192 10.805 1.00 95.06 209 GLU A CA 1
ATOM 1663 C C . GLU A 1 209 ? -0.296 14.600 9.597 1.00 95.06 209 GLU A C 1
ATOM 1665 O O . GLU A 1 209 ? -0.862 13.826 8.820 1.00 95.06 209 GLU A O 1
ATOM 1670 N N . TYR A 1 210 ? 0.971 14.968 9.437 1.00 95.69 210 TYR A N 1
ATOM 1671 C CA . TYR A 1 210 ? 1.803 14.377 8.406 1.00 95.69 210 TYR A CA 1
ATOM 1672 C C . TYR A 1 210 ? 2.144 12.938 8.791 1.00 95.69 210 TYR A C 1
ATOM 1674 O O . TYR A 1 210 ? 2.704 12.698 9.860 1.00 95.69 210 TYR A O 1
ATOM 1682 N N . THR A 1 211 ? 1.834 11.991 7.912 1.00 93.62 211 THR A N 1
ATOM 1683 C CA . THR A 1 211 ? 2.139 10.574 8.107 1.00 93.62 211 THR A CA 1
ATOM 1684 C C . THR A 1 211 ? 2.879 9.997 6.904 1.00 93.62 211 THR A C 1
ATOM 1686 O O . THR A 1 211 ? 2.801 10.507 5.781 1.00 93.62 211 THR A O 1
ATOM 1689 N N . ASN A 1 212 ? 3.626 8.929 7.162 1.00 93.31 212 ASN A N 1
ATOM 1690 C CA . ASN A 1 212 ? 4.351 8.159 6.165 1.00 93.31 212 ASN A CA 1
ATOM 1691 C C . ASN A 1 212 ? 4.006 6.679 6.354 1.00 93.31 212 ASN A C 1
ATOM 1693 O O . ASN A 1 212 ? 4.632 5.972 7.145 1.00 93.31 212 ASN A O 1
ATOM 1697 N N . GLU A 1 213 ? 2.976 6.261 5.630 1.00 94.50 213 GLU A N 1
ATOM 1698 C CA . GLU A 1 213 ? 2.457 4.903 5.577 1.00 94.50 213 GLU A CA 1
ATOM 1699 C C . GLU A 1 213 ? 2.914 4.208 4.288 1.00 94.50 213 GLU A C 1
ATOM 1701 O O . GLU A 1 213 ? 3.432 4.824 3.353 1.00 94.50 213 GLU A O 1
ATOM 1706 N N . PHE A 1 214 ? 2.716 2.895 4.205 1.00 95.38 214 PHE A N 1
ATOM 1707 C CA . PHE A 1 214 ? 3.106 2.147 3.014 1.00 95.38 214 PHE A CA 1
ATOM 1708 C C . PHE A 1 214 ? 2.399 2.673 1.754 1.00 95.38 214 PHE A C 1
ATOM 1710 O O . PHE A 1 214 ? 1.174 2.656 1.663 1.00 95.38 214 PHE A O 1
ATOM 1717 N N . LEU A 1 215 ? 3.179 3.139 0.771 1.00 94.50 215 LEU A N 1
ATOM 1718 C CA . LEU A 1 215 ? 2.690 3.772 -0.464 1.00 94.50 215 LEU A CA 1
ATOM 1719 C C . LEU A 1 215 ? 1.837 5.032 -0.230 1.00 94.50 215 LEU A C 1
ATOM 1721 O O . LEU A 1 215 ? 1.022 5.388 -1.087 1.00 94.50 215 LEU A O 1
ATOM 1725 N N . TYR A 1 216 ? 2.003 5.711 0.905 1.00 93.50 216 TYR A N 1
ATOM 1726 C CA . TYR A 1 216 ? 1.341 6.980 1.177 1.00 93.50 216 TYR A CA 1
ATOM 1727 C C . TYR A 1 216 ? 2.195 7.897 2.048 1.00 93.50 216 TYR A C 1
ATOM 1729 O O . TYR A 1 216 ? 2.563 7.562 3.167 1.00 93.50 216 TYR A O 1
ATOM 1737 N N . GLN A 1 217 ? 2.437 9.108 1.561 1.00 93.62 217 GLN A N 1
ATOM 1738 C CA . GLN A 1 217 ? 3.158 10.135 2.297 1.00 93.62 217 GLN A CA 1
ATOM 1739 C C . GLN A 1 217 ? 2.407 11.456 2.146 1.00 93.62 217 GLN A C 1
ATOM 1741 O O . GLN A 1 217 ? 2.255 11.963 1.035 1.00 93.62 217 GLN A O 1
ATOM 1746 N N . GLY A 1 218 ? 1.887 11.995 3.248 1.00 95.44 218 GLY A N 1
ATOM 1747 C CA . GLY A 1 218 ? 1.027 13.174 3.196 1.00 95.44 218 GLY A CA 1
ATOM 1748 C C . GLY A 1 218 ? 0.230 13.425 4.472 1.00 95.44 218 GLY A C 1
ATOM 1749 O O . GLY A 1 218 ? 0.490 12.840 5.519 1.00 95.44 218 GLY A O 1
ATOM 1750 N N . GLN A 1 219 ? -0.739 14.335 4.375 1.00 96.25 219 GLN A N 1
ATOM 1751 C CA . GLN A 1 219 ? -1.592 14.748 5.490 1.00 96.25 219 GLN A CA 1
ATOM 1752 C C . GLN A 1 219 ? -2.743 13.760 5.708 1.00 96.25 219 GLN A C 1
ATOM 1754 O O . GLN A 1 219 ? -3.554 13.542 4.807 1.00 96.25 219 GLN A O 1
ATOM 1759 N N . ALA A 1 220 ? -2.876 13.220 6.913 1.00 95.88 220 ALA A N 1
ATOM 1760 C CA . ALA A 1 220 ? -3.949 12.309 7.289 1.00 95.88 220 ALA A CA 1
ATOM 1761 C C . ALA A 1 220 ? -4.626 12.734 8.597 1.00 95.88 220 ALA A C 1
ATOM 1763 O O . ALA A 1 220 ? -4.048 13.430 9.429 1.00 95.88 220 ALA A O 1
ATOM 1764 N N . TYR A 1 221 ? -5.860 12.281 8.784 1.00 96.19 221 TYR A N 1
ATOM 1765 C CA . TYR A 1 221 ? -6.588 12.366 10.042 1.00 96.19 221 TYR A CA 1
ATOM 1766 C C . TYR A 1 221 ? -6.302 11.137 10.900 1.00 96.19 221 TYR A C 1
ATOM 1768 O O . TYR A 1 221 ? -6.075 10.040 10.382 1.00 96.19 221 TYR A O 1
ATOM 1776 N N . LYS A 1 222 ? -6.395 11.287 12.220 1.00 96.06 222 LYS A N 1
ATOM 1777 C CA . LYS A 1 222 ? -6.421 10.140 13.131 1.00 96.06 222 LYS A CA 1
ATOM 1778 C C . LYS A 1 222 ? -7.820 9.531 13.187 1.00 96.06 222 LYS A C 1
ATOM 1780 O O . LYS A 1 222 ? -8.798 10.247 13.406 1.00 96.06 222 LYS A O 1
ATOM 1785 N N . GLY A 1 223 ? -7.899 8.217 13.007 1.00 96.06 223 GLY A N 1
ATOM 1786 C CA . GLY A 1 223 ? -9.110 7.430 13.198 1.00 96.06 223 GLY A CA 1
ATOM 1787 C C . GLY A 1 223 ? -9.168 6.801 14.588 1.00 96.06 223 GLY A C 1
ATOM 1788 O O . GLY A 1 223 ? -8.147 6.349 15.110 1.00 96.06 223 GLY A O 1
ATOM 1789 N N . PHE A 1 224 ? -10.370 6.712 15.154 1.00 96.62 224 PHE A N 1
ATOM 1790 C CA . PHE A 1 224 ? -10.642 6.054 16.432 1.00 96.62 224 PHE A CA 1
ATOM 1791 C C . PHE A 1 224 ? -11.809 5.074 16.310 1.00 96.62 224 PHE A C 1
ATOM 1793 O O . PHE A 1 224 ? -12.769 5.323 15.573 1.00 96.62 224 PHE A O 1
ATOM 1800 N N . CYS A 1 225 ? -11.741 3.954 17.029 1.00 96.75 225 CYS A N 1
ATOM 1801 C CA . CYS A 1 225 ? -12.808 2.959 17.012 1.00 96.75 225 CYS A CA 1
ATOM 1802 C C . CYS A 1 225 ? -14.027 3.444 17.783 1.00 96.75 225 CYS A C 1
ATOM 1804 O O . CYS A 1 225 ? -14.046 3.421 19.011 1.00 96.75 225 CYS A O 1
ATOM 1806 N N . THR A 1 226 ? -15.077 3.805 17.059 1.00 95.56 226 THR A N 1
ATOM 1807 C CA . THR A 1 226 ? -16.307 4.353 17.637 1.00 95.56 226 THR A CA 1
ATOM 1808 C C . THR A 1 226 ? -17.472 3.396 17.379 1.00 95.56 226 THR A C 1
ATOM 1810 O O . THR A 1 226 ? -17.510 2.790 16.302 1.00 95.56 226 THR A O 1
ATOM 1813 N N . PRO A 1 227 ? -18.414 3.224 18.324 1.00 94.94 227 PRO A N 1
ATOM 1814 C CA . PRO A 1 227 ? -19.617 2.431 18.095 1.00 94.94 227 PRO A CA 1
ATOM 1815 C C . PRO A 1 227 ? -20.391 2.928 16.872 1.00 94.94 227 PRO A C 1
ATOM 1817 O O . PRO A 1 227 ? -20.576 4.131 16.685 1.00 94.94 227 PRO A O 1
ATOM 1820 N N . ARG A 1 228 ? -20.863 1.997 16.040 1.00 90.38 228 ARG A N 1
ATOM 1821 C CA . ARG A 1 228 ? -21.633 2.308 14.827 1.00 90.38 228 ARG A CA 1
ATOM 1822 C C . ARG A 1 228 ? -22.965 2.998 15.138 1.00 90.38 228 ARG A C 1
ATOM 1824 O O . ARG A 1 228 ? -23.446 3.756 14.306 1.00 90.38 228 ARG A O 1
ATOM 1831 N N . GLU A 1 229 ? -23.517 2.766 16.327 1.00 85.56 229 GLU A N 1
ATOM 1832 C CA . GLU A 1 229 ? -24.757 3.384 16.821 1.00 85.56 229 GLU A CA 1
ATOM 1833 C C . GLU A 1 229 ? -24.672 4.919 16.884 1.00 85.56 229 GLU A C 1
ATOM 1835 O O . GLU A 1 229 ? -25.677 5.586 16.692 1.00 85.56 229 GLU A O 1
ATOM 1840 N N . ASN A 1 230 ? -23.474 5.497 17.031 1.00 76.00 230 ASN A N 1
ATOM 1841 C CA . ASN A 1 230 ? -23.285 6.955 17.036 1.00 76.00 230 ASN A CA 1
ATOM 1842 C C . ASN A 1 230 ? -23.423 7.609 15.644 1.00 76.00 230 ASN A C 1
ATOM 1844 O O . ASN A 1 230 ? -23.287 8.825 15.524 1.00 76.00 230 ASN A O 1
ATOM 1848 N N . TYR A 1 231 ? -23.629 6.813 14.591 1.00 69.25 231 TYR A N 1
ATOM 1849 C CA . TYR A 1 231 ? -23.724 7.256 13.195 1.00 69.25 231 TYR A CA 1
ATOM 1850 C C . TYR A 1 231 ? -24.971 6.694 12.485 1.00 69.25 231 TYR A C 1
ATOM 1852 O O . TYR A 1 231 ? -25.002 6.665 11.252 1.00 69.25 231 TYR A O 1
ATOM 1860 N N . GLY A 1 232 ? -25.938 6.183 13.257 1.00 51.00 232 GLY A N 1
ATOM 1861 C CA . GLY A 1 232 ? -27.203 5.611 12.785 1.00 51.00 232 GLY A CA 1
ATOM 1862 C C . GLY A 1 232 ? -28.376 6.559 12.954 1.00 51.00 232 GLY A C 1
ATOM 1863 O O . GLY A 1 232 ? -28.364 7.331 13.935 1.00 51.00 232 GLY A O 1
#